Protein AF-A0A1I7XQ64-F1 (afdb_monomer_lite)

Secondary structure (DSSP, 8-state):
------PPP-------PPP-PPP--S-SS-S-HHHH-SSHHHHHHHB-SSTTPBPP-SSTTSPPBSTT------PPPTTT-SPPPGGGSBP-SSTTTTSSHHHHHHHHHHHHHHHHHHHHHHHH-TT--HHHHHHHHHHHHHHHHHHIIIIIIHHHHHT--HHHHSPPP----TTS--PPPHHHHHTGGGGGGGS--SS-----------------------

Structure (mmCIF, N/CA/C/O backbone):
data_AF-A0A1I7XQ64-F1
#
_entry.id   AF-A0A1I7XQ64-F1
#
loop_
_atom_site.group_PDB
_atom_site.id
_atom_site.type_symbol
_atom_site.label_atom_id
_atom_site.label_alt_id
_atom_site.label_comp_id
_atom_site.label_asym_id
_atom_site.label_entity_id
_atom_site.label_seq_id
_atom_site.pdbx_PDB_ins_code
_atom_site.Cartn_x
_atom_site.Cartn_y
_atom_site.Cartn_z
_atom_site.occupancy
_atom_site.B_iso_or_equiv
_atom_site.auth_seq_id
_atom_site.auth_comp_id
_atom_site.auth_asym_id
_atom_site.auth_atom_id
_atom_site.pdbx_PDB_model_num
ATOM 1 N N . MET A 1 1 ? -5.646 38.055 4.463 1.00 37.53 1 MET A N 1
ATOM 2 C CA . MET A 1 1 ? -7.123 38.063 4.463 1.00 37.53 1 MET A CA 1
ATOM 3 C C . MET A 1 1 ? -7.595 38.266 3.036 1.00 37.53 1 MET A C 1
ATOM 5 O O . MET A 1 1 ? -7.444 39.357 2.512 1.00 37.53 1 MET A O 1
ATOM 9 N N . ALA A 1 2 ? -8.102 37.214 2.403 1.00 28.56 2 ALA A N 1
ATOM 10 C CA . ALA A 1 2 ? -8.920 37.307 1.200 1.00 28.56 2 ALA A CA 1
ATOM 11 C C . ALA A 1 2 ? -9.896 36.129 1.260 1.00 28.56 2 ALA A C 1
ATOM 13 O O . ALA A 1 2 ? -9.550 34.986 0.977 1.00 28.56 2 ALA A O 1
ATOM 14 N N . SER A 1 3 ? -11.079 36.436 1.785 1.00 36.78 3 SER A N 1
ATOM 15 C CA . SER A 1 3 ? -12.264 35.589 1.765 1.00 36.78 3 SER A CA 1
ATOM 16 C C . SER A 1 3 ? -12.669 35.368 0.311 1.00 36.78 3 SER A C 1
ATOM 18 O O . SER A 1 3 ? -12.881 36.337 -0.413 1.00 36.78 3 SER A O 1
ATOM 20 N N . THR A 1 4 ? -12.777 34.116 -0.121 1.00 29.97 4 THR A N 1
ATOM 21 C CA . THR A 1 4 ? -13.544 33.768 -1.320 1.00 29.97 4 THR A CA 1
ATOM 22 C C . THR A 1 4 ? -14.746 32.955 -0.868 1.00 29.97 4 THR A C 1
ATOM 24 O O . THR A 1 4 ? -14.690 31.746 -0.677 1.00 29.97 4 THR A O 1
ATOM 27 N N . GLN A 1 5 ? -15.838 33.681 -0.625 1.00 33.25 5 GLN A N 1
ATOM 28 C CA . GLN A 1 5 ? -17.183 33.131 -0.564 1.00 33.25 5 GLN A CA 1
ATOM 29 C C . GLN A 1 5 ? -17.498 32.504 -1.925 1.00 33.25 5 GLN A C 1
ATOM 31 O O . GLN A 1 5 ? -17.586 33.207 -2.930 1.00 33.25 5 GLN A O 1
ATOM 36 N N . THR A 1 6 ? -17.697 31.192 -1.972 1.00 35.44 6 THR A N 1
ATOM 37 C CA . THR A 1 6 ? -18.426 30.555 -3.068 1.00 35.44 6 THR A CA 1
ATOM 38 C C . THR A 1 6 ? -19.903 30.899 -2.903 1.00 35.44 6 THR A C 1
ATOM 40 O O . THR A 1 6 ? -20.633 30.272 -2.140 1.00 35.44 6 THR A O 1
ATOM 43 N N . SER A 1 7 ? -20.342 31.951 -3.591 1.00 34.94 7 SER A N 1
ATOM 44 C CA . SER A 1 7 ? -21.758 32.267 -3.750 1.00 34.94 7 SER A CA 1
ATOM 45 C C . SER A 1 7 ? -22.436 31.170 -4.575 1.00 34.94 7 SER A C 1
ATOM 47 O O . SER A 1 7 ? -22.017 30.896 -5.700 1.00 34.94 7 SER A O 1
ATOM 49 N N . CYS A 1 8 ? -23.487 30.564 -4.031 1.00 33.53 8 CYS A N 1
ATOM 50 C CA . CYS A 1 8 ? -24.387 29.673 -4.756 1.00 33.53 8 CYS A CA 1
ATOM 51 C C . CYS A 1 8 ? -25.445 30.553 -5.452 1.00 33.53 8 CYS A C 1
ATOM 53 O O . CYS A 1 8 ? -26.140 31.289 -4.744 1.00 33.53 8 CYS A O 1
ATOM 55 N N . PRO A 1 9 ? -25.554 30.585 -6.793 1.00 43.41 9 PRO A N 1
ATOM 56 C CA . PRO A 1 9 ? -26.508 31.468 -7.444 1.00 43.41 9 PRO A CA 1
ATOM 57 C C . PRO A 1 9 ? -27.923 30.876 -7.415 1.00 43.41 9 PRO A C 1
ATOM 59 O O . PRO A 1 9 ? -28.155 29.746 -7.829 1.00 43.41 9 PRO A O 1
ATOM 62 N N . LEU A 1 10 ? -28.829 31.705 -6.895 1.00 40.19 10 LEU A N 1
ATOM 63 C CA . LEU A 1 10 ? -30.259 31.862 -7.173 1.00 40.19 10 LEU A CA 1
ATOM 64 C C . LEU A 1 10 ? -31.051 30.672 -7.752 1.00 40.19 10 LEU A C 1
ATOM 66 O O . LEU A 1 10 ? -30.906 30.228 -8.887 1.00 40.19 10 LEU A O 1
ATOM 70 N N . GLU A 1 11 ? -32.022 30.295 -6.931 1.00 48.38 11 GLU A N 1
ATOM 71 C CA . GLU A 1 11 ? -33.114 29.348 -7.091 1.00 48.38 11 GLU A CA 1
ATOM 72 C C . GLU A 1 11 ? -34.075 29.726 -8.244 1.00 48.38 11 GLU A C 1
ATOM 74 O O . GLU A 1 11 ? -35.130 30.308 -8.020 1.00 48.38 11 GLU A O 1
ATOM 79 N N . ILE A 1 12 ? -33.736 29.394 -9.498 1.00 44.12 12 ILE A N 1
ATOM 80 C CA . ILE A 1 12 ? -34.686 29.417 -10.635 1.00 44.12 12 ILE A CA 1
ATOM 81 C C . ILE A 1 12 ? -34.487 28.182 -11.530 1.00 44.12 12 ILE A C 1
ATOM 83 O O . ILE A 1 12 ? -34.139 28.276 -12.698 1.00 44.12 12 ILE A O 1
ATOM 87 N N . MET A 1 13 ? -34.676 26.997 -10.954 1.00 38.75 13 MET A N 1
ATOM 88 C CA . MET A 1 13 ? -35.136 25.765 -11.613 1.00 38.75 13 MET A CA 1
ATOM 89 C C . MET A 1 13 ? -35.081 24.672 -10.549 1.00 38.75 13 MET A C 1
ATOM 91 O O . MET A 1 13 ? -34.003 24.339 -10.066 1.00 38.75 13 MET A O 1
ATOM 95 N N . LYS A 1 14 ? -36.221 24.077 -10.181 1.00 46.16 14 LYS A N 1
ATOM 96 C CA . LYS A 1 14 ? -36.253 22.838 -9.385 1.00 46.16 14 LYS A CA 1
ATOM 97 C C . LYS A 1 14 ? -35.807 21.648 -10.246 1.00 46.16 14 LYS A C 1
ATOM 99 O O . LYS A 1 14 ? -36.547 20.689 -10.431 1.00 46.16 14 LYS A O 1
ATOM 104 N N . ILE A 1 15 ? -34.603 21.723 -10.804 1.00 47.09 15 ILE A N 1
ATOM 105 C CA . ILE A 1 15 ? -33.844 20.530 -11.150 1.00 47.09 15 ILE A CA 1
ATOM 106 C C . ILE A 1 15 ? -33.302 20.043 -9.804 1.00 47.09 15 ILE A C 1
ATOM 108 O O . ILE A 1 15 ? -32.681 20.842 -9.101 1.00 47.09 15 ILE A O 1
ATOM 112 N N . PRO A 1 16 ? -33.549 18.791 -9.384 1.00 45.19 16 PRO A N 1
ATOM 113 C CA . PRO A 1 16 ? -32.870 18.252 -8.222 1.00 45.19 16 PRO A CA 1
ATOM 114 C C . PRO A 1 16 ? -31.378 18.271 -8.546 1.00 45.19 16 PRO A C 1
ATOM 116 O O . PRO A 1 16 ? -30.891 17.436 -9.305 1.00 45.19 16 PRO A O 1
ATOM 119 N N . VAL A 1 17 ? -30.655 19.257 -8.017 1.00 54.25 17 VAL A N 1
ATOM 120 C CA . VAL A 1 17 ? -29.205 19.163 -7.924 1.00 54.25 17 VAL A CA 1
ATOM 121 C C . VAL A 1 17 ? -28.942 17.895 -7.115 1.00 54.25 17 VAL A C 1
ATOM 123 O O . VAL A 1 17 ? -29.458 17.788 -5.994 1.00 54.25 17 VAL A O 1
ATOM 126 N N . PRO A 1 18 ? -28.238 16.889 -7.669 1.00 59.28 18 PRO A N 1
ATOM 127 C CA . PRO A 1 18 ? -27.838 15.749 -6.866 1.00 59.28 18 PRO A CA 1
ATOM 128 C C . PRO A 1 18 ? -27.098 16.298 -5.647 1.00 59.28 18 PRO A C 1
ATOM 130 O O . PRO A 1 18 ? -26.351 17.273 -5.760 1.00 59.28 18 PRO A O 1
ATOM 133 N N . ARG A 1 19 ? -27.369 15.725 -4.470 1.00 61.75 19 ARG A N 1
ATOM 134 C CA . ARG A 1 19 ? -26.656 16.091 -3.243 1.00 61.75 19 ARG A CA 1
ATOM 135 C C . ARG A 1 19 ? -25.157 16.135 -3.551 1.00 61.75 19 ARG A C 1
ATOM 137 O O . ARG A 1 19 ? -24.631 15.198 -4.149 1.00 61.75 19 ARG A O 1
ATOM 144 N N . CYS A 1 20 ? -24.501 17.239 -3.198 1.00 73.38 20 CYS A N 1
ATOM 145 C CA . CYS A 1 20 ? -23.059 17.388 -3.356 1.00 73.38 20 CYS A CA 1
ATOM 146 C C . CYS A 1 20 ? -22.350 16.490 -2.335 1.00 73.38 20 CYS A C 1
ATOM 148 O O . CYS A 1 20 ? -21.917 16.959 -1.284 1.00 73.38 20 CYS A O 1
ATOM 150 N N . ASP A 1 21 ? -22.273 15.198 -2.635 1.00 78.50 21 ASP A N 1
ATOM 151 C CA . ASP A 1 21 ? -21.564 14.218 -1.824 1.00 78.50 21 ASP A CA 1
ATOM 152 C C . ASP A 1 21 ? -20.099 14.147 -2.281 1.00 78.50 21 ASP A C 1
ATOM 154 O O . ASP A 1 21 ? -19.790 14.153 -3.476 1.00 78.50 21 ASP A O 1
ATOM 158 N N . ALA A 1 22 ? -19.171 14.106 -1.324 1.00 80.12 22 ALA A N 1
ATOM 159 C CA . ALA A 1 22 ? -17.748 14.001 -1.638 1.00 80.12 22 ALA A CA 1
ATOM 160 C C . ALA A 1 22 ? -17.415 12.621 -2.233 1.00 80.12 22 ALA A C 1
ATOM 162 O O . ALA A 1 22 ? -17.845 11.590 -1.712 1.00 80.12 22 ALA A O 1
ATOM 163 N N . VAL A 1 23 ? -16.602 12.600 -3.291 1.00 86.69 23 VAL A N 1
ATOM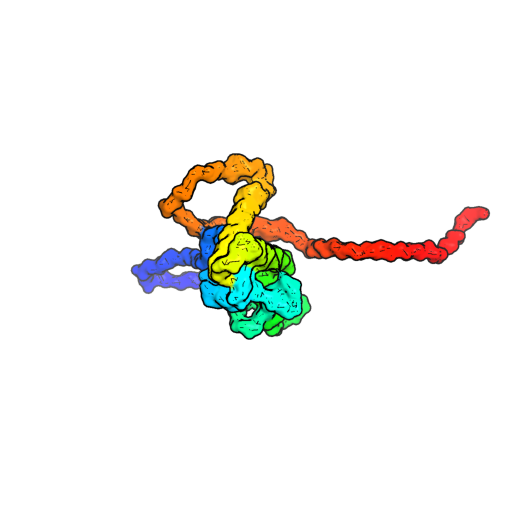 164 C CA . VAL A 1 23 ? -16.189 11.370 -3.980 1.00 86.69 23 VAL A CA 1
ATOM 165 C C . VAL A 1 23 ? -14.933 10.791 -3.327 1.00 86.69 23 VAL A C 1
ATOM 167 O O . VAL A 1 23 ? -13.964 11.508 -3.080 1.00 86.69 23 VAL A O 1
ATOM 170 N N . ASN A 1 24 ? -14.932 9.480 -3.066 1.00 88.12 24 ASN A N 1
ATOM 171 C CA . ASN A 1 24 ? -13.723 8.761 -2.672 1.00 88.12 24 ASN A CA 1
ATOM 172 C C . ASN A 1 24 ? -12.952 8.319 -3.924 1.00 88.12 24 ASN A C 1
ATOM 174 O O . ASN A 1 24 ? -13.405 7.447 -4.659 1.00 88.12 24 ASN A O 1
ATOM 178 N N . GLU A 1 25 ? -11.774 8.899 -4.145 1.00 88.12 25 GLU A N 1
ATOM 179 C CA . GLU A 1 25 ? -10.882 8.550 -5.261 1.00 88.12 25 GLU A CA 1
ATOM 180 C C . GLU A 1 25 ? -10.017 7.305 -4.985 1.00 88.12 25 GLU A C 1
ATOM 182 O O . GLU A 1 25 ? -9.109 6.987 -5.759 1.00 88.12 25 GLU A O 1
ATOM 187 N N . ARG A 1 26 ? -10.228 6.631 -3.848 1.00 90.81 26 ARG A N 1
ATOM 188 C CA . ARG A 1 26 ? -9.517 5.415 -3.443 1.00 90.81 26 ARG A CA 1
ATOM 189 C C . ARG A 1 26 ? -10.491 4.293 -3.095 1.00 90.81 26 ARG A C 1
ATOM 191 O O . ARG A 1 26 ? -11.694 4.509 -2.960 1.00 90.81 26 ARG A O 1
ATOM 198 N N . THR A 1 27 ? -9.978 3.078 -2.927 1.00 91.88 27 THR A N 1
ATOM 199 C CA . THR A 1 27 ? -10.782 1.988 -2.371 1.00 91.88 27 THR A CA 1
ATOM 200 C C . THR A 1 27 ? -11.103 2.296 -0.907 1.00 91.88 27 THR A C 1
ATOM 202 O O . THR A 1 27 ? -10.303 2.886 -0.184 1.00 91.88 27 THR A O 1
ATOM 205 N N . ALA A 1 28 ? -12.309 1.942 -0.457 1.00 93.50 28 ALA A N 1
ATOM 206 C CA . ALA A 1 28 ? -12.687 2.093 0.952 1.00 93.50 28 ALA A CA 1
ATOM 207 C C . ALA A 1 28 ? -12.108 0.974 1.843 1.00 93.50 28 ALA A C 1
ATOM 209 O O . ALA A 1 28 ? -12.181 1.036 3.067 1.00 93.50 28 ALA A O 1
ATOM 210 N N . TRP A 1 29 ? -11.548 -0.064 1.222 1.00 95.19 29 TRP A N 1
ATOM 211 C CA . TRP A 1 29 ? -11.002 -1.234 1.893 1.00 95.19 29 TRP A CA 1
ATOM 212 C C . TRP A 1 29 ? -9.585 -0.978 2.410 1.00 95.19 29 TRP A C 1
ATOM 214 O O . TRP A 1 29 ? -8.805 -0.248 1.807 1.00 95.19 29 TRP A O 1
ATOM 224 N N . ILE A 1 30 ? -9.210 -1.666 3.490 1.00 95.56 30 ILE A N 1
ATOM 225 C CA . ILE A 1 30 ? -7.810 -1.768 3.918 1.00 95.56 30 ILE A CA 1
ATOM 226 C C . ILE A 1 30 ? -7.145 -2.868 3.077 1.00 95.56 30 ILE A C 1
ATOM 228 O O . ILE A 1 30 ? -6.940 -3.989 3.533 1.00 95.56 30 ILE A O 1
ATOM 232 N N . ASP A 1 31 ? -6.880 -2.571 1.810 1.00 95.75 31 ASP A N 1
ATOM 233 C CA . ASP A 1 31 ? -6.420 -3.522 0.784 1.00 95.75 31 ASP A CA 1
ATOM 234 C C . ASP A 1 31 ? -4.996 -3.231 0.284 1.00 95.75 31 ASP A C 1
ATOM 236 O O . ASP A 1 31 ? -4.536 -3.797 -0.709 1.00 95.75 31 ASP A O 1
ATOM 240 N N . GLY A 1 32 ? -4.285 -2.328 0.962 1.00 94.81 32 GLY A N 1
ATOM 241 C CA . GLY A 1 32 ? -2.939 -1.926 0.573 1.00 94.81 32 GLY A CA 1
ATOM 242 C C . GLY A 1 32 ? -2.884 -1.165 -0.754 1.00 94.81 32 GLY A C 1
ATOM 243 O O . GLY A 1 32 ? -1.813 -1.119 -1.355 1.00 94.81 32 GLY A O 1
ATOM 244 N N . SER A 1 33 ? -3.981 -0.551 -1.212 1.00 93.75 33 SER A N 1
ATOM 245 C CA . SER A 1 33 ? -4.027 0.260 -2.441 1.00 93.75 33 SER A CA 1
ATOM 246 C C . SER A 1 33 ? -3.003 1.399 -2.485 1.00 93.75 33 SER A C 1
ATOM 248 O O . SER A 1 33 ? -2.606 1.836 -3.559 1.00 93.75 33 SER A O 1
ATOM 250 N N . PHE A 1 34 ? -2.473 1.856 -1.351 1.00 90.12 34 PHE A N 1
ATOM 251 C CA . PHE A 1 34 ? -1.368 2.820 -1.374 1.00 90.12 34 PHE A CA 1
ATOM 252 C C . PHE A 1 34 ? -0.023 2.219 -1.826 1.00 90.12 34 PHE A C 1
ATOM 254 O O . PHE A 1 34 ? 0.859 2.958 -2.259 1.00 90.12 34 PHE A O 1
ATOM 261 N N . VAL A 1 35 ? 0.132 0.892 -1.759 1.00 94.31 35 VAL A N 1
ATOM 262 C CA . VAL A 1 35 ? 1.259 0.139 -2.337 1.00 94.31 35 VAL A CA 1
ATOM 263 C C . VAL A 1 35 ? 0.881 -0.368 -3.726 1.00 94.31 35 VAL A C 1
ATOM 265 O O . VAL A 1 35 ? 1.616 -0.139 -4.675 1.00 94.31 35 VAL A O 1
ATOM 268 N N . TYR A 1 36 ? -0.294 -0.988 -3.859 1.00 95.81 36 TYR A N 1
ATOM 269 C CA . TYR A 1 36 ? -0.737 -1.693 -5.068 1.00 95.81 36 TYR A CA 1
ATOM 270 C C . TYR A 1 36 ? -1.755 -0.918 -5.905 1.00 95.81 36 TYR A C 1
ATOM 272 O O . TYR A 1 36 ? -2.530 -1.531 -6.618 1.00 95.81 36 TYR A O 1
ATOM 280 N N . SER A 1 37 ? -1.805 0.404 -5.795 1.00 94.19 37 SER A N 1
ATOM 281 C CA . SER A 1 37 ? -2.748 1.282 -6.498 1.00 94.19 37 SER A CA 1
ATOM 282 C C . SER A 1 37 ? -4.234 0.900 -6.359 1.00 94.19 37 SER A C 1
ATOM 284 O O . SER A 1 37 ? -4.631 -0.050 -5.685 1.00 94.19 37 SER A O 1
ATOM 286 N N . THR A 1 38 ? -5.090 1.693 -6.991 1.00 93.38 38 THR A N 1
ATOM 287 C CA . THR A 1 38 ? -6.502 1.374 -7.237 1.00 93.38 38 THR A CA 1
ATOM 288 C C . THR A 1 38 ? -6.763 0.987 -8.691 1.00 93.38 38 THR A C 1
ATOM 290 O O . THR A 1 38 ? -7.884 0.630 -9.044 1.00 93.38 38 THR A O 1
ATOM 293 N N . MET A 1 39 ? -5.733 1.053 -9.538 1.00 91.62 39 MET A N 1
ATOM 294 C CA . MET A 1 39 ? -5.810 0.797 -10.970 1.00 91.62 39 MET A CA 1
ATOM 295 C C . MET A 1 39 ? -4.833 -0.310 -11.361 1.00 91.62 39 MET A C 1
ATOM 297 O O . MET A 1 39 ? -3.623 -0.131 -11.243 1.00 91.62 39 MET A O 1
ATOM 301 N N . GLU A 1 40 ? -5.335 -1.415 -11.910 1.00 92.25 40 GLU A N 1
ATOM 302 C CA . GLU A 1 40 ? -4.492 -2.528 -12.378 1.00 92.25 40 GLU A CA 1
ATOM 303 C C . GLU A 1 40 ? -3.419 -2.110 -13.407 1.00 92.25 40 GLU A C 1
ATOM 305 O O . GLU A 1 40 ? -2.279 -2.557 -13.270 1.00 92.25 40 GLU A O 1
ATOM 310 N N . PRO A 1 41 ? -3.676 -1.191 -14.367 1.00 92.31 41 PRO A N 1
ATOM 311 C CA . PRO A 1 41 ? -2.620 -0.689 -15.248 1.00 92.31 41 PRO A CA 1
ATOM 312 C C . PRO A 1 41 ? -1.465 -0.018 -14.496 1.00 92.31 41 PRO A C 1
ATOM 314 O O . PRO A 1 41 ? -0.310 -0.192 -14.867 1.00 92.31 41 PRO A O 1
ATOM 317 N N . TRP A 1 42 ? -1.749 0.709 -13.412 1.00 92.81 42 TRP A N 1
ATOM 318 C CA . TRP A 1 42 ? -0.708 1.313 -12.581 1.00 92.81 42 TRP A CA 1
ATOM 319 C C . TRP A 1 42 ? 0.084 0.218 -11.861 1.00 92.81 42 TRP A C 1
ATOM 321 O O . TRP A 1 42 ? 1.311 0.223 -11.904 1.00 92.81 42 TRP A O 1
ATOM 331 N N . VAL A 1 43 ? -0.573 -0.783 -11.274 1.00 94.38 43 VAL A N 1
ATOM 332 C CA . VAL A 1 43 ? 0.135 -1.922 -10.655 1.00 94.38 43 VAL A CA 1
ATOM 333 C C . VAL A 1 43 ? 1.042 -2.628 -11.647 1.00 94.38 43 VAL A C 1
ATOM 335 O O . VAL A 1 43 ? 2.183 -2.929 -11.315 1.00 94.38 43 VAL A O 1
ATOM 338 N N . ALA A 1 44 ? 0.567 -2.843 -12.873 1.00 93.69 44 ALA A N 1
ATOM 339 C CA . ALA A 1 44 ? 1.347 -3.473 -13.927 1.00 93.69 44 ALA A CA 1
ATOM 340 C C . ALA A 1 44 ? 2.657 -2.716 -14.202 1.00 93.69 44 ALA A C 1
ATOM 342 O O . ALA A 1 44 ? 3.696 -3.350 -14.333 1.00 93.69 44 ALA A O 1
ATOM 343 N N . THR A 1 45 ? 2.650 -1.377 -14.193 1.00 92.00 45 THR A N 1
ATOM 344 C CA . THR A 1 45 ? 3.892 -0.586 -14.346 1.00 92.00 45 THR A CA 1
ATOM 345 C C . THR A 1 45 ? 4.879 -0.732 -13.185 1.00 92.00 45 THR A C 1
ATOM 347 O O . THR A 1 45 ? 6.050 -0.398 -13.336 1.00 92.00 45 THR A O 1
ATOM 350 N N . GLN A 1 46 ? 4.420 -1.209 -12.025 1.00 93.88 46 GLN A N 1
ATOM 351 C CA . GLN A 1 46 ? 5.255 -1.425 -10.842 1.00 93.88 46 GLN A CA 1
ATOM 352 C C . GLN A 1 46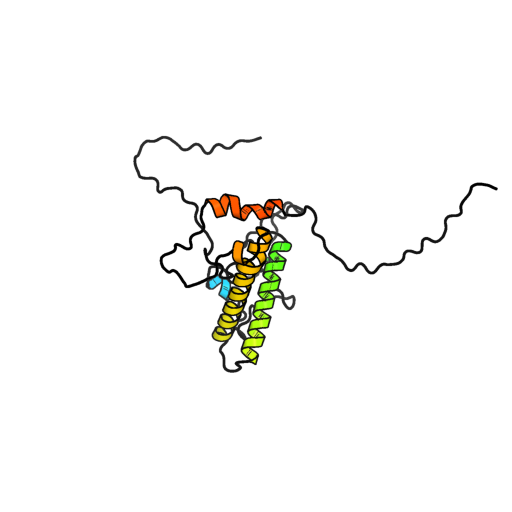 ? 5.782 -2.856 -10.735 1.00 93.88 46 GLN A C 1
ATOM 354 O O . GLN A 1 46 ? 6.608 -3.123 -9.865 1.00 93.88 46 GLN A O 1
ATOM 359 N N . ARG A 1 47 ? 5.281 -3.792 -11.546 1.00 95.94 47 ARG A N 1
ATOM 360 C CA . ARG A 1 47 ? 5.657 -5.207 -11.481 1.00 95.94 47 ARG A CA 1
ATOM 361 C C . ARG A 1 47 ? 6.876 -5.484 -12.346 1.00 95.94 47 ARG A C 1
ATOM 363 O O . ARG A 1 47 ? 6.979 -4.980 -13.459 1.00 95.94 47 ARG A O 1
ATOM 370 N N . SER A 1 48 ? 7.744 -6.365 -11.856 1.00 96.44 48 SER A N 1
ATOM 371 C CA . SER A 1 48 ? 8.858 -6.894 -12.652 1.00 96.44 48 SER A CA 1
ATOM 372 C C . SER A 1 48 ? 8.407 -7.978 -13.638 1.00 96.44 48 SER A C 1
ATOM 374 O O . SER A 1 48 ? 9.119 -8.292 -14.594 1.00 96.44 48 SER A O 1
ATOM 376 N N . PHE A 1 49 ? 7.241 -8.584 -13.366 1.00 97.25 49 PHE A N 1
ATOM 377 C CA . PHE A 1 49 ? 6.740 -9.806 -14.005 1.00 97.25 49 PHE A CA 1
ATOM 378 C C . PHE A 1 49 ? 7.748 -10.966 -13.963 1.00 97.25 49 PHE A C 1
ATOM 380 O O . PHE A 1 49 ? 7.790 -11.817 -14.856 1.00 97.25 49 PHE A O 1
ATOM 387 N N . LYS A 1 50 ? 8.598 -10.979 -12.929 1.00 96.31 50 LYS A N 1
ATOM 388 C CA . LYS A 1 50 ? 9.570 -12.033 -12.646 1.00 96.31 50 LYS A CA 1
ATOM 389 C C . LYS A 1 50 ? 9.489 -12.420 -11.172 1.00 96.31 50 LYS A C 1
ATOM 391 O O . LYS A 1 50 ? 9.695 -11.587 -10.291 1.00 96.31 50 LYS A O 1
ATOM 396 N N . ASN A 1 51 ? 9.292 -13.712 -10.902 1.00 95.94 51 ASN A N 1
ATOM 397 C CA . ASN A 1 51 ? 9.239 -14.291 -9.549 1.00 95.94 51 ASN A CA 1
ATOM 398 C C . ASN A 1 51 ? 8.230 -13.604 -8.605 1.00 95.94 51 ASN A C 1
ATOM 400 O O . ASN A 1 51 ? 8.440 -13.559 -7.392 1.00 95.94 51 ASN A O 1
ATOM 404 N N . GLY A 1 52 ? 7.174 -13.015 -9.162 1.00 97.50 52 GLY A N 1
ATOM 405 C CA . GLY A 1 52 ? 6.110 -12.324 -8.452 1.00 97.50 52 GLY A CA 1
ATOM 406 C C . GLY A 1 52 ? 6.551 -11.070 -7.707 1.00 97.50 52 GLY A C 1
ATOM 407 O O . GLY A 1 52 ? 5.906 -10.719 -6.724 1.00 97.50 52 GLY A O 1
ATOM 408 N N . THR A 1 53 ? 7.653 -10.424 -8.106 1.00 98.06 53 THR A N 1
ATOM 409 C CA . THR A 1 53 ? 8.164 -9.230 -7.419 1.00 98.06 53 THR A CA 1
ATOM 410 C C . THR A 1 53 ? 7.643 -7.931 -8.028 1.00 98.06 53 THR A C 1
ATOM 412 O O . THR A 1 53 ? 7.239 -7.845 -9.192 1.00 98.06 53 THR A O 1
ATOM 415 N N . LEU A 1 54 ? 7.719 -6.872 -7.231 1.00 97.31 54 LEU A N 1
ATOM 416 C CA . LEU A 1 54 ? 7.701 -5.508 -7.730 1.00 97.31 54 LEU A CA 1
ATOM 417 C C . LEU A 1 54 ? 9.085 -5.154 -8.304 1.00 97.31 54 LEU A C 1
ATOM 419 O O . LEU A 1 54 ? 10.103 -5.723 -7.889 1.00 97.31 54 LEU A O 1
ATOM 423 N N . GLU A 1 55 ? 9.107 -4.255 -9.281 1.00 96.00 55 GLU A N 1
ATOM 424 C CA . GLU A 1 55 ? 10.307 -3.824 -9.998 1.00 96.00 55 GLU A CA 1
ATOM 425 C C . GLU A 1 55 ? 11.246 -3.031 -9.081 1.00 96.00 55 GLU A C 1
ATOM 427 O O . GLU A 1 55 ? 10.821 -2.185 -8.302 1.00 96.00 55 GLU A O 1
ATOM 432 N N . GLU A 1 56 ? 12.551 -3.275 -9.166 1.00 95.06 56 GLU A N 1
ATOM 433 C CA . GLU A 1 56 ? 13.523 -2.453 -8.445 1.00 95.06 56 GLU A CA 1
ATOM 434 C C . GLU A 1 56 ? 14.107 -1.388 -9.373 1.00 95.06 56 GLU A C 1
ATOM 436 O O . GLU A 1 56 ? 14.430 -1.640 -10.531 1.00 95.06 56 GLU A O 1
ATOM 441 N N . GLY A 1 57 ? 14.249 -0.174 -8.853 1.00 92.69 57 GLY A N 1
ATOM 442 C CA . GLY A 1 57 ? 14.911 0.916 -9.545 1.00 92.69 57 GLY A CA 1
ATOM 443 C C . GLY A 1 57 ? 16.437 0.766 -9.571 1.00 92.69 57 GLY A C 1
ATOM 444 O O . GLY A 1 57 ? 17.000 -0.244 -9.147 1.00 92.69 57 GLY A O 1
ATOM 445 N N . PRO A 1 58 ? 17.149 1.828 -9.989 1.00 90.38 58 PRO A N 1
ATOM 446 C CA . PRO A 1 58 ? 18.615 1.844 -10.002 1.00 90.38 58 PRO A CA 1
ATOM 447 C C . PRO A 1 58 ? 19.247 1.600 -8.623 1.00 90.38 58 PRO A C 1
ATOM 449 O O . PRO A 1 58 ? 20.387 1.152 -8.521 1.00 90.38 58 PRO A O 1
ATOM 452 N N . MET A 1 59 ? 18.513 1.913 -7.551 1.00 91.31 59 MET A N 1
ATOM 453 C CA . MET A 1 59 ? 18.915 1.633 -6.180 1.00 91.31 59 MET A CA 1
ATOM 454 C C . MET A 1 59 ? 18.270 0.326 -5.715 1.00 91.31 59 MET A C 1
ATOM 456 O O . MET A 1 59 ? 17.049 0.233 -5.610 1.00 91.31 59 MET A O 1
ATOM 460 N N . LYS A 1 60 ? 19.104 -0.666 -5.389 1.00 90.56 60 LYS A N 1
ATOM 461 C CA . LYS A 1 60 ? 18.658 -1.984 -4.921 1.00 90.56 60 LYS A CA 1
ATOM 462 C C . LYS A 1 60 ? 17.676 -1.867 -3.753 1.00 90.56 60 LYS A C 1
ATOM 464 O O . LYS A 1 60 ? 17.982 -1.235 -2.740 1.00 90.56 60 LYS A O 1
ATOM 469 N N . GLY A 1 61 ? 16.535 -2.538 -3.869 1.00 90.88 61 GLY A N 1
ATOM 470 C CA . GLY A 1 61 ? 15.467 -2.537 -2.872 1.00 90.88 61 GLY A CA 1
ATOM 471 C C . GLY A 1 61 ? 14.620 -1.263 -2.828 1.00 90.88 61 GLY A C 1
ATOM 472 O O . GLY A 1 61 ? 13.861 -1.098 -1.877 1.00 90.88 61 GLY A O 1
ATOM 473 N N . TYR A 1 62 ? 14.737 -0.359 -3.800 1.00 94.44 62 TYR A N 1
ATOM 474 C CA . TYR A 1 62 ? 13.855 0.802 -3.932 1.00 94.44 62 TYR A CA 1
ATOM 475 C C . TYR A 1 62 ? 13.018 0.676 -5.208 1.00 94.44 62 TYR A C 1
ATOM 477 O O . TYR A 1 62 ? 13.495 0.079 -6.171 1.00 94.44 62 TYR A O 1
ATOM 485 N N . PRO A 1 63 ? 11.800 1.244 -5.246 1.00 95.12 63 PRO A N 1
ATOM 486 C CA . PRO A 1 63 ? 11.008 1.315 -6.467 1.00 95.12 63 PRO A CA 1
ATOM 487 C C . PRO A 1 63 ? 11.739 2.084 -7.575 1.00 95.12 63 PRO A C 1
ATOM 489 O O . PRO A 1 63 ? 12.631 2.896 -7.288 1.00 95.12 63 PRO A O 1
ATOM 492 N N . PRO A 1 64 ? 11.347 1.899 -8.842 1.00 94.38 64 PRO A N 1
ATOM 493 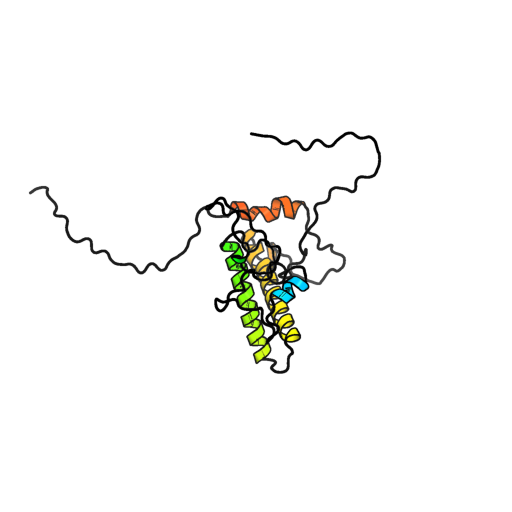C CA . PRO A 1 64 ? 11.804 2.759 -9.916 1.00 94.38 64 PRO A CA 1
ATOM 494 C C . PRO A 1 64 ? 11.324 4.203 -9.721 1.00 94.38 64 PRO A C 1
ATOM 496 O O . PRO A 1 64 ? 10.311 4.499 -9.078 1.00 94.38 64 PRO A O 1
ATOM 499 N N . PHE A 1 65 ? 12.085 5.110 -10.319 1.00 94.19 65 PHE A N 1
ATOM 500 C CA . PHE A 1 65 ? 11.694 6.499 -10.518 1.00 94.19 65 PHE A CA 1
ATOM 501 C C . PHE A 1 65 ? 10.593 6.616 -11.580 1.00 94.19 65 PHE A C 1
ATOM 503 O O . PHE A 1 65 ? 10.409 5.695 -12.378 1.00 94.19 65 PHE A O 1
ATOM 510 N N . ASN A 1 66 ? 9.885 7.749 -11.619 1.00 92.88 66 ASN A N 1
ATOM 511 C CA . ASN A 1 66 ? 8.701 7.976 -12.460 1.00 92.88 66 ASN A CA 1
ATOM 512 C C . ASN A 1 66 ? 8.971 8.136 -13.974 1.00 92.88 66 ASN A C 1
ATOM 514 O O . ASN A 1 66 ? 8.343 8.947 -14.642 1.00 92.88 66 ASN A O 1
ATOM 518 N N . ASN A 1 67 ? 9.859 7.321 -14.542 1.00 85.06 67 ASN A N 1
ATOM 519 C CA . ASN A 1 67 ? 10.137 7.266 -15.978 1.00 85.06 67 ASN A CA 1
ATOM 520 C C . ASN A 1 67 ? 8.910 6.915 -16.862 1.00 85.06 67 ASN A C 1
ATOM 522 O O . ASN A 1 67 ? 8.817 7.409 -17.982 1.00 85.06 67 ASN A O 1
ATOM 526 N N . PRO A 1 68 ? 7.926 6.107 -16.413 1.00 80.88 68 PRO A N 1
ATOM 527 C CA . PRO A 1 68 ? 6.685 5.873 -17.156 1.00 80.88 68 PRO A CA 1
ATOM 528 C C . PRO A 1 68 ? 5.702 7.057 -17.138 1.00 80.88 68 PRO A C 1
ATOM 530 O O . PRO A 1 68 ? 4.623 6.936 -17.711 1.00 80.88 68 PRO A O 1
ATOM 533 N N . HIS A 1 69 ? 6.046 8.182 -16.492 1.00 87.38 69 HIS A N 1
ATOM 534 C CA . HIS A 1 69 ? 5.227 9.399 -16.416 1.00 87.38 69 HIS A CA 1
ATOM 535 C C . HIS A 1 69 ? 3.816 9.161 -15.858 1.00 87.38 69 HIS A C 1
ATOM 537 O O . HIS A 1 69 ? 2.819 9.702 -16.341 1.00 87.38 69 HIS A O 1
ATOM 543 N N . ILE A 1 70 ? 3.731 8.359 -14.797 1.00 89.94 70 ILE A N 1
ATOM 544 C CA . ILE A 1 70 ? 2.485 8.152 -14.061 1.00 89.94 70 ILE A CA 1
ATOM 545 C C . ILE A 1 70 ? 2.067 9.485 -13.419 1.00 89.94 70 ILE A C 1
ATOM 547 O O . ILE A 1 70 ? 2.942 10.227 -12.952 1.00 89.94 70 ILE A O 1
ATOM 551 N N . PRO A 1 71 ? 0.761 9.816 -13.376 1.00 89.75 71 PRO A N 1
ATOM 552 C CA . PRO A 1 71 ? 0.262 11.069 -12.807 1.00 89.75 71 PRO A CA 1
ATOM 553 C C . PRO A 1 71 ? 0.398 11.101 -11.273 1.00 89.75 71 PRO A C 1
ATOM 555 O O . PRO A 1 71 ? -0.566 10.933 -10.526 1.00 89.75 71 PRO A O 1
ATOM 558 N N . LEU A 1 72 ? 1.623 11.312 -10.793 1.00 91.88 72 LEU A N 1
ATOM 559 C CA . LEU A 1 72 ? 1.945 11.521 -9.384 1.00 91.88 72 LEU A CA 1
ATOM 560 C C . LEU A 1 72 ? 1.691 12.979 -8.977 1.00 91.88 72 LEU A C 1
ATOM 562 O O . LEU A 1 72 ? 1.885 13.908 -9.763 1.00 91.88 72 LEU A O 1
ATOM 566 N N . ASN A 1 73 ? 1.324 13.195 -7.713 1.00 91.38 73 ASN A N 1
ATOM 567 C CA . ASN A 1 73 ? 1.213 14.538 -7.157 1.00 91.38 73 ASN A CA 1
ATOM 568 C C . ASN A 1 73 ? 2.625 15.118 -6.992 1.00 91.38 73 ASN A C 1
ATOM 570 O O . ASN A 1 73 ? 3.424 14.620 -6.201 1.00 91.38 73 ASN A O 1
ATOM 574 N N . ASN A 1 74 ? 2.918 16.194 -7.719 1.00 92.12 74 ASN A N 1
ATOM 575 C CA . ASN A 1 74 ? 4.226 16.849 -7.717 1.00 92.12 74 ASN A CA 1
ATOM 576 C C . ASN A 1 74 ? 4.091 18.356 -7.433 1.00 92.12 74 ASN A C 1
ATOM 578 O O . ASN A 1 74 ? 4.343 19.178 -8.317 1.00 92.12 74 ASN A O 1
ATOM 582 N N . PRO A 1 75 ? 3.636 18.754 -6.228 1.00 91.50 75 PRO A N 1
ATOM 583 C CA . PRO A 1 75 ? 3.622 20.161 -5.860 1.00 91.50 75 PRO A CA 1
ATOM 584 C C . PRO A 1 75 ? 5.062 20.713 -5.802 1.00 91.50 75 PRO A C 1
ATOM 586 O O . PRO A 1 75 ? 5.988 19.980 -5.438 1.00 91.50 75 PRO A O 1
ATOM 589 N N . PRO A 1 76 ? 5.279 22.002 -6.127 1.00 90.56 76 PRO A N 1
ATOM 590 C CA . PRO A 1 76 ? 6.571 22.657 -5.951 1.00 90.56 76 PRO A CA 1
ATOM 591 C C . PRO A 1 76 ? 7.106 22.448 -4.527 1.00 90.56 76 PRO A C 1
ATOM 593 O O . PRO A 1 76 ? 6.404 22.790 -3.571 1.00 90.56 76 PRO A O 1
ATOM 596 N N . PRO A 1 77 ? 8.330 21.917 -4.348 1.00 89.31 77 PRO A N 1
ATOM 597 C CA . PRO A 1 77 ? 8.889 21.736 -3.018 1.00 89.31 77 PRO A CA 1
ATOM 598 C C . PRO A 1 77 ? 8.949 23.073 -2.273 1.00 89.31 77 PRO A C 1
ATOM 600 O O . PRO A 1 77 ? 9.454 24.047 -2.848 1.00 89.31 77 PRO A O 1
ATOM 603 N N . PRO A 1 78 ? 8.498 23.135 -1.007 1.00 87.75 78 PRO A N 1
ATOM 604 C CA . PRO A 1 78 ? 8.472 24.379 -0.244 1.00 87.75 78 PRO A CA 1
ATOM 605 C C . PRO A 1 78 ? 9.832 25.070 -0.137 1.00 87.75 78 PRO A C 1
ATOM 607 O O . PRO A 1 78 ? 9.874 26.280 -0.022 1.00 87.75 78 PRO A O 1
ATOM 610 N N . GLN A 1 79 ? 10.945 24.333 -0.196 1.00 88.00 79 GLN A N 1
ATOM 611 C CA . GLN A 1 79 ? 12.296 24.899 -0.103 1.00 88.00 79 GLN A CA 1
ATOM 612 C C . GLN A 1 79 ? 12.785 25.537 -1.412 1.00 88.00 79 GLN A C 1
ATOM 614 O O . GLN A 1 79 ? 13.649 26.407 -1.387 1.00 88.00 79 GLN A O 1
ATOM 619 N N . ILE A 1 80 ? 12.283 25.072 -2.560 1.00 89.94 80 ILE A N 1
ATOM 620 C CA . ILE A 1 80 ? 12.775 25.467 -3.892 1.00 89.94 80 ILE A CA 1
ATOM 621 C C . ILE A 1 80 ? 11.799 26.443 -4.565 1.00 89.94 80 ILE A C 1
ATOM 623 O O . ILE A 1 80 ? 12.204 27.226 -5.422 1.00 89.94 80 ILE A O 1
ATOM 627 N N . HIS A 1 81 ? 10.517 26.416 -4.175 1.00 88.50 81 HIS A N 1
ATOM 628 C CA . HIS A 1 81 ? 9.446 27.274 -4.699 1.00 88.50 81 HIS A CA 1
ATOM 629 C C . HIS A 1 81 ? 9.300 27.237 -6.230 1.00 88.50 81 HIS A C 1
ATOM 631 O O . HIS A 1 81 ? 8.863 28.204 -6.853 1.00 88.50 81 HIS A O 1
ATOM 637 N N . ARG A 1 82 ? 9.671 26.118 -6.862 1.00 91.00 82 ARG A N 1
ATOM 638 C CA . ARG A 1 82 ? 9.531 25.892 -8.306 1.00 91.00 82 ARG A CA 1
ATOM 639 C C . ARG A 1 82 ? 9.103 24.462 -8.575 1.00 91.00 82 ARG A C 1
ATOM 641 O O . ARG A 1 82 ? 9.446 23.554 -7.819 1.00 91.00 82 ARG A O 1
ATOM 648 N N . LEU A 1 83 ? 8.357 24.272 -9.659 1.00 91.31 83 LEU A N 1
ATOM 649 C CA . LEU A 1 83 ? 7.986 22.942 -10.117 1.00 91.31 83 LEU A CA 1
ATOM 650 C C . LEU A 1 83 ? 9.253 22.190 -10.544 1.00 91.31 83 LEU A C 1
ATOM 652 O O . LEU A 1 83 ? 10.038 22.693 -11.346 1.00 91.31 83 LEU A O 1
ATOM 656 N N . MET A 1 84 ? 9.463 21.004 -9.980 1.00 91.81 84 MET A N 1
ATOM 657 C CA . MET A 1 84 ? 10.564 20.119 -10.359 1.00 91.81 84 MET A CA 1
ATOM 658 C C . MET A 1 84 ? 10.069 19.046 -11.325 1.00 91.81 84 MET A C 1
ATOM 660 O O . MET A 1 84 ? 8.876 18.764 -11.358 1.00 91.81 84 MET A O 1
ATOM 664 N N . ASN A 1 85 ? 10.975 18.416 -12.074 1.00 92.44 85 ASN A N 1
ATOM 665 C CA . ASN A 1 85 ? 10.608 17.284 -12.924 1.00 92.44 85 ASN A CA 1
ATOM 666 C C . ASN A 1 85 ? 10.028 16.137 -12.051 1.00 92.44 85 ASN A C 1
ATOM 668 O O . ASN A 1 85 ? 10.703 15.746 -11.092 1.00 92.44 85 ASN A O 1
ATOM 672 N N . PRO A 1 86 ? 8.810 15.620 -12.332 1.00 92.12 86 PRO A N 1
ATOM 673 C CA . PRO A 1 86 ? 8.212 14.495 -11.607 1.00 92.12 86 PRO A CA 1
ATOM 674 C C . PRO A 1 86 ? 9.000 13.182 -11.715 1.00 92.12 86 PRO A C 1
ATOM 676 O O . PRO A 1 86 ? 8.818 12.322 -10.856 1.00 92.12 86 PRO A O 1
ATOM 679 N N . ASP A 1 87 ? 9.905 13.033 -12.684 1.00 93.25 87 ASP A N 1
ATOM 680 C CA . ASP A 1 87 ? 10.743 11.835 -12.853 1.00 93.25 87 ASP A CA 1
ATOM 681 C C . ASP A 1 87 ? 11.583 11.530 -11.609 1.00 93.25 87 ASP A C 1
ATOM 683 O O . ASP A 1 87 ? 11.946 10.390 -11.362 1.00 93.25 87 ASP A O 1
ATOM 687 N N . ARG A 1 88 ? 11.858 12.532 -10.766 1.00 91.38 88 ARG A N 1
ATOM 688 C CA . ARG A 1 88 ? 12.579 12.356 -9.493 1.00 91.38 88 ARG A CA 1
ATOM 689 C C . ARG A 1 88 ? 11.810 11.554 -8.434 1.00 91.38 88 ARG A C 1
ATOM 691 O O . ARG A 1 88 ? 12.386 11.228 -7.399 1.00 91.38 88 ARG A O 1
ATOM 698 N N . LEU A 1 89 ? 10.504 11.360 -8.612 1.00 94.19 89 LEU A N 1
ATOM 699 C CA . LEU A 1 89 ? 9.619 10.754 -7.619 1.00 94.19 89 LEU A CA 1
ATOM 700 C C . LEU A 1 89 ? 9.623 9.231 -7.758 1.00 94.19 89 LEU A C 1
ATOM 702 O O . LEU A 1 89 ? 9.701 8.706 -8.868 1.00 94.19 89 LEU A O 1
ATOM 706 N N . PHE A 1 90 ? 9.512 8.518 -6.637 1.00 94.81 90 PHE A N 1
ATOM 707 C CA . PHE A 1 90 ? 9.350 7.065 -6.666 1.00 94.81 90 PHE A CA 1
ATOM 708 C C . PHE A 1 90 ? 7.932 6.690 -7.086 1.00 94.81 90 PHE A C 1
ATOM 710 O O . PHE A 1 90 ? 6.963 7.337 -6.675 1.00 94.81 90 PHE A O 1
ATOM 717 N N . ILE A 1 91 ? 7.806 5.607 -7.851 1.00 92.81 91 ILE A N 1
ATOM 718 C CA . ILE A 1 91 ? 6.506 5.043 -8.206 1.00 92.81 91 ILE A CA 1
ATOM 719 C C . ILE A 1 91 ? 6.060 4.056 -7.129 1.00 92.81 91 ILE A C 1
ATOM 721 O O . ILE A 1 91 ? 6.688 3.021 -6.925 1.00 92.81 91 ILE A O 1
ATOM 725 N N . LEU A 1 92 ? 4.938 4.355 -6.477 1.00 92.88 92 LEU A N 1
ATOM 726 C CA . LEU A 1 92 ? 4.178 3.404 -5.664 1.00 92.88 92 LEU A CA 1
ATOM 727 C C . LEU A 1 92 ? 2.684 3.545 -6.003 1.00 92.88 92 LEU A C 1
ATOM 729 O O . LEU A 1 92 ? 2.327 4.241 -6.953 1.00 92.88 92 LEU A O 1
ATOM 733 N N . GLY A 1 93 ? 1.811 2.864 -5.261 1.00 92.00 93 GLY A N 1
ATOM 734 C CA . GLY A 1 93 ? 0.380 2.769 -5.547 1.00 92.00 93 GLY A CA 1
ATOM 735 C C . GLY A 1 93 ? -0.425 4.069 -5.477 1.00 92.00 93 GLY A C 1
ATOM 736 O O . GLY A 1 93 ? -1.323 4.254 -6.296 1.00 92.00 93 GLY A O 1
ATOM 737 N N . ASP A 1 94 ? -0.129 4.959 -4.525 1.00 93.44 94 ASP A N 1
ATOM 738 C CA . ASP A 1 94 ? -0.831 6.244 -4.366 1.00 93.44 94 ASP A CA 1
ATOM 739 C C . ASP A 1 94 ? -0.025 7.411 -4.953 1.00 93.44 94 ASP A C 1
ATOM 741 O O . ASP A 1 94 ? 1.173 7.552 -4.692 1.00 93.44 94 ASP A O 1
ATOM 745 N N . SER A 1 95 ? -0.705 8.314 -5.667 1.00 92.75 95 SER A N 1
ATOM 746 C CA . SER A 1 95 ? -0.100 9.513 -6.260 1.00 92.75 95 SER A CA 1
ATOM 747 C C . SER A 1 95 ? 0.579 10.445 -5.245 1.00 92.75 95 SER A C 1
ATOM 749 O O . SER A 1 95 ? 1.457 11.218 -5.623 1.00 92.75 95 SER A O 1
ATOM 751 N N . ARG A 1 96 ? 0.204 10.379 -3.962 1.00 92.12 96 ARG A N 1
ATOM 752 C CA . ARG A 1 96 ? 0.687 11.250 -2.876 1.00 92.12 96 ARG A CA 1
ATOM 753 C C . ARG A 1 96 ? 1.814 10.644 -2.051 1.00 92.12 96 ARG A C 1
ATOM 755 O O . ARG A 1 96 ? 2.292 11.282 -1.123 1.00 92.12 96 ARG A O 1
ATOM 762 N N . VAL A 1 97 ? 2.270 9.433 -2.364 1.00 92.00 97 VAL A N 1
ATOM 763 C CA . VAL A 1 97 ? 3.275 8.729 -1.547 1.00 92.00 97 VAL A CA 1
ATOM 764 C C . VAL A 1 97 ? 4.569 9.532 -1.328 1.00 92.00 97 VAL A C 1
ATOM 766 O O . VAL A 1 97 ? 5.237 9.370 -0.312 1.00 92.00 97 VAL A O 1
ATOM 769 N N . ASN A 1 98 ? 4.897 10.441 -2.252 1.00 93.38 98 ASN A N 1
ATOM 770 C CA . ASN A 1 98 ? 6.082 11.296 -2.198 1.00 93.38 98 ASN A CA 1
ATOM 771 C C . ASN A 1 98 ? 5.852 12.653 -1.494 1.00 93.38 98 ASN A C 1
ATOM 773 O O . ASN A 1 98 ? 6.720 13.520 -1.556 1.00 93.38 98 ASN A O 1
ATOM 777 N N . GLU A 1 99 ? 4.703 12.867 -0.846 1.00 91.12 99 GLU A N 1
ATOM 778 C CA . GLU A 1 99 ? 4.346 14.144 -0.206 1.00 91.12 99 GLU A CA 1
ATOM 779 C C . GLU A 1 99 ? 5.315 14.533 0.919 1.00 91.12 99 GLU A C 1
ATOM 781 O O . GLU A 1 99 ? 5.692 15.696 1.053 1.00 91.12 99 GLU A O 1
ATOM 786 N N . ASN A 1 100 ? 5.749 13.558 1.719 1.00 90.38 100 ASN A N 1
ATOM 787 C CA . ASN A 1 100 ? 6.737 13.763 2.771 1.00 90.38 100 ASN A CA 1
ATOM 788 C C . ASN A 1 100 ? 7.582 12.490 2.984 1.00 90.38 100 ASN A C 1
ATOM 790 O O . ASN A 1 100 ? 7.129 11.385 2.669 1.00 90.38 100 ASN A O 1
ATOM 794 N N . PRO A 1 101 ? 8.808 12.613 3.528 1.00 90.81 101 PRO A N 1
ATOM 795 C CA . PRO A 1 101 ? 9.710 11.473 3.688 1.00 90.81 101 PRO A CA 1
ATOM 796 C C . PRO A 1 101 ? 9.189 10.400 4.654 1.00 90.81 101 PRO A C 1
ATOM 798 O O . PRO A 1 101 ? 9.556 9.237 4.500 1.00 90.81 101 PRO A O 1
ATOM 801 N N . GLY A 1 102 ? 8.336 10.748 5.623 1.00 90.88 102 GLY A N 1
ATOM 802 C CA . GLY A 1 102 ? 7.735 9.783 6.550 1.00 90.88 102 GLY A CA 1
ATOM 803 C C . GLY A 1 102 ? 6.760 8.841 5.842 1.00 90.88 102 GLY A C 1
ATOM 804 O O . GLY A 1 102 ? 6.899 7.621 5.931 1.00 90.88 102 GLY A O 1
ATOM 805 N N . LEU A 1 103 ? 5.831 9.406 5.065 1.00 91.31 103 LEU A N 1
ATOM 806 C CA . LEU A 1 103 ? 4.890 8.644 4.243 1.00 91.31 103 LEU A CA 1
ATOM 807 C C . LEU A 1 103 ? 5.623 7.791 3.202 1.00 91.31 103 LEU A C 1
ATOM 809 O O . LEU A 1 103 ? 5.334 6.600 3.064 1.00 91.31 103 LEU A O 1
ATOM 813 N N . LEU A 1 104 ? 6.614 8.378 2.525 1.00 93.75 104 LEU A N 1
ATOM 814 C CA . LEU A 1 104 ? 7.434 7.658 1.559 1.00 93.75 104 LEU A CA 1
ATOM 815 C C . LEU A 1 104 ? 8.134 6.463 2.217 1.00 93.75 104 LEU A C 1
ATOM 817 O O . LEU A 1 104 ? 8.070 5.355 1.695 1.00 93.75 104 LEU A O 1
ATOM 821 N N . SER A 1 105 ? 8.746 6.656 3.388 1.00 94.69 105 SER A N 1
ATOM 822 C CA . SER A 1 105 ? 9.438 5.585 4.116 1.00 94.69 105 SER A CA 1
ATOM 823 C C . SER A 1 105 ? 8.512 4.412 4.436 1.00 94.69 105 SER A C 1
ATOM 825 O O . SER A 1 105 ? 8.903 3.259 4.257 1.00 94.69 105 SER A O 1
ATOM 827 N N . PHE A 1 106 ? 7.271 4.686 4.848 1.00 93.38 106 PHE A N 1
ATOM 828 C CA . PHE A 1 106 ? 6.279 3.643 5.106 1.00 93.38 106 PHE A CA 1
ATOM 829 C C . PHE A 1 106 ? 5.936 2.846 3.838 1.00 93.38 106 PHE A C 1
ATOM 831 O O . PHE A 1 106 ? 5.944 1.612 3.856 1.00 93.38 106 PHE A O 1
ATOM 838 N N . GLY A 1 107 ? 5.718 3.539 2.716 1.00 94.75 107 GLY A N 1
ATOM 839 C CA . GLY A 1 107 ? 5.509 2.905 1.414 1.00 94.75 107 GLY A CA 1
ATOM 840 C C . GLY A 1 107 ? 6.693 2.032 0.986 1.00 94.75 107 GLY A C 1
ATOM 841 O O . GLY A 1 107 ? 6.500 0.881 0.598 1.00 94.75 107 GLY A O 1
ATOM 842 N N . LEU A 1 108 ? 7.923 2.535 1.134 1.00 95.56 108 LEU A N 1
ATOM 843 C CA . LEU A 1 108 ? 9.153 1.811 0.792 1.00 95.56 108 LEU A CA 1
ATOM 844 C C . LEU A 1 108 ? 9.340 0.536 1.623 1.00 95.56 108 LEU A C 1
ATOM 846 O O . LEU A 1 108 ? 9.741 -0.496 1.084 1.00 95.56 108 LEU A O 1
ATOM 850 N N . VAL A 1 109 ? 9.042 0.578 2.925 1.00 96.38 109 VAL A N 1
ATOM 851 C CA . VAL A 1 109 ? 9.125 -0.608 3.793 1.00 96.38 109 VAL A CA 1
ATOM 852 C C . VAL A 1 109 ? 8.195 -1.706 3.288 1.00 96.38 109 VAL A C 1
ATOM 854 O O . VAL A 1 109 ? 8.613 -2.859 3.182 1.00 96.38 109 VAL A O 1
ATOM 857 N N . LEU A 1 110 ? 6.958 -1.363 2.932 1.00 96.38 110 LEU A N 1
ATOM 858 C CA . LEU A 1 110 ? 5.979 -2.345 2.468 1.00 96.38 110 LEU A CA 1
ATOM 859 C C . LEU A 1 110 ? 6.264 -2.846 1.054 1.00 96.38 110 LEU A C 1
ATOM 861 O O . LEU A 1 110 ? 6.083 -4.034 0.790 1.00 96.38 110 LEU A O 1
ATOM 865 N N . TYR A 1 111 ? 6.788 -1.983 0.185 1.00 96.44 111 TYR A N 1
ATOM 866 C CA . TYR A 1 111 ? 7.279 -2.362 -1.138 1.00 96.44 111 TYR A CA 1
ATOM 867 C C . TYR A 1 111 ? 8.381 -3.426 -1.038 1.00 96.44 111 TYR A C 1
ATOM 869 O O . TYR A 1 111 ? 8.305 -4.496 -1.639 1.00 96.44 111 TYR A O 1
ATOM 877 N N . ARG A 1 112 ? 9.378 -3.187 -0.179 1.00 96.88 112 ARG A N 1
ATOM 878 C CA . ARG A 1 112 ? 10.451 -4.153 0.097 1.00 96.88 112 ARG A CA 1
ATOM 879 C C . ARG A 1 112 ? 9.923 -5.419 0.752 1.00 96.88 112 ARG A C 1
ATOM 881 O O . ARG A 1 112 ? 10.389 -6.516 0.446 1.00 96.88 112 ARG A O 1
ATOM 888 N N . TRP A 1 113 ? 8.960 -5.278 1.660 1.00 97.31 113 TRP A N 1
ATOM 889 C CA . TRP A 1 113 ? 8.355 -6.417 2.333 1.00 97.31 113 TRP A CA 1
ATOM 890 C C . TRP A 1 113 ? 7.620 -7.335 1.360 1.00 97.31 113 TRP A C 1
ATOM 892 O O . TRP A 1 113 ? 7.744 -8.553 1.490 1.00 97.31 113 TRP A O 1
ATOM 902 N N . HIS A 1 114 ? 6.945 -6.776 0.352 1.00 98.25 114 HIS A N 1
ATOM 903 C CA . HIS A 1 114 ? 6.360 -7.550 -0.738 1.00 98.25 114 HIS A CA 1
ATOM 904 C C . HIS A 1 114 ? 7.416 -8.409 -1.440 1.00 98.25 114 HIS A C 1
ATOM 906 O O . HIS A 1 114 ? 7.253 -9.625 -1.487 1.00 98.25 114 HIS A O 1
ATOM 912 N N . ASN A 1 115 ? 8.529 -7.821 -1.894 1.00 98.12 115 ASN A N 1
ATOM 913 C CA . ASN A 1 115 ? 9.589 -8.572 -2.581 1.00 98.12 115 ASN A CA 1
ATOM 914 C C . ASN A 1 115 ? 10.189 -9.670 -1.688 1.00 98.12 115 ASN A C 1
ATOM 916 O O . ASN A 1 115 ? 10.418 -10.791 -2.139 1.00 98.12 115 ASN A O 1
ATOM 920 N N . ILE A 1 116 ? 10.370 -9.395 -0.390 1.00 97.88 116 ILE A N 1
ATOM 921 C CA . ILE A 1 116 ? 10.807 -10.412 0.578 1.00 97.88 116 ILE A CA 1
ATOM 922 C C . ILE A 1 116 ? 9.805 -11.573 0.653 1.00 97.88 116 ILE A C 1
ATOM 924 O O . ILE A 1 116 ? 10.226 -12.731 0.692 1.00 97.88 116 ILE A O 1
ATOM 928 N N . GLN A 1 117 ? 8.497 -11.298 0.676 1.00 98.50 117 GLN A N 1
ATOM 929 C CA . GLN A 1 117 ? 7.485 -12.356 0.675 1.00 98.50 117 GLN A CA 1
ATOM 930 C C . GLN A 1 117 ? 7.422 -13.100 -0.656 1.00 98.50 117 GLN A C 1
ATOM 932 O O . GLN A 1 117 ? 7.355 -14.324 -0.636 1.00 98.50 117 GLN A O 1
ATOM 937 N N . ALA A 1 118 ? 7.504 -12.407 -1.790 1.00 98.56 118 ALA A N 1
ATOM 938 C CA . ALA A 1 118 ? 7.524 -13.022 -3.114 1.00 98.56 118 ALA A CA 1
ATOM 939 C C . ALA A 1 118 ? 8.676 -14.033 -3.232 1.00 98.56 118 ALA A C 1
ATOM 941 O O . ALA A 1 118 ? 8.449 -15.201 -3.540 1.00 98.56 118 ALA A O 1
ATOM 942 N N . HIS A 1 119 ? 9.893 -13.653 -2.827 1.00 98.12 119 HIS A N 1
ATOM 943 C CA . HIS A 1 119 ? 11.030 -14.578 -2.787 1.00 98.12 119 HIS A CA 1
ATOM 944 C C . HIS A 1 119 ? 10.810 -15.776 -1.855 1.00 98.12 119 HIS A C 1
ATOM 946 O O . HIS A 1 119 ? 11.227 -16.891 -2.174 1.00 98.12 119 HIS A O 1
ATOM 952 N N . ARG A 1 120 ? 10.158 -15.578 -0.701 1.00 98.38 120 ARG A N 1
ATOM 953 C CA . ARG A 1 120 ? 9.813 -16.682 0.209 1.00 98.38 120 ARG A CA 1
ATOM 954 C C . ARG A 1 120 ? 8.804 -17.634 -0.425 1.00 98.38 120 ARG A C 1
ATOM 956 O O . ARG A 1 120 ? 9.023 -18.840 -0.374 1.00 98.38 120 ARG A O 1
ATOM 963 N N . TYR A 1 121 ? 7.741 -17.112 -1.033 1.00 98.44 121 TYR A N 1
ATOM 964 C CA . TYR A 1 121 ? 6.719 -17.920 -1.696 1.00 98.44 121 TYR A CA 1
ATOM 965 C C . TYR A 1 121 ? 7.275 -18.674 -2.902 1.00 98.44 121 TYR A C 1
ATOM 967 O O . TYR A 1 121 ? 7.005 -19.866 -3.005 1.00 98.44 121 TYR A O 1
ATOM 975 N N . GLN A 1 122 ? 8.110 -18.038 -3.731 1.00 98.00 122 GLN A N 1
ATOM 976 C CA . GLN A 1 122 ? 8.789 -18.700 -4.849 1.00 98.00 122 GLN A CA 1
ATOM 977 C C . GLN A 1 122 ? 9.715 -19.824 -4.369 1.00 98.00 122 GLN A C 1
ATOM 979 O O . GLN A 1 122 ? 9.755 -20.895 -4.963 1.00 98.00 122 GLN A O 1
ATOM 984 N N . LYS A 1 123 ? 10.459 -19.612 -3.272 1.00 97.94 123 LYS A N 1
ATOM 985 C CA . LYS A 1 123 ? 11.335 -20.651 -2.708 1.00 97.94 123 LYS A CA 1
ATOM 986 C C . LYS A 1 123 ? 10.543 -21.849 -2.175 1.00 97.94 123 LYS A C 1
ATOM 988 O O . LYS A 1 123 ? 11.011 -22.977 -2.278 1.00 97.94 123 LYS A O 1
ATOM 993 N N . LEU A 1 124 ? 9.389 -21.595 -1.558 1.00 97.94 124 LEU A N 1
ATOM 994 C CA . LEU A 1 124 ? 8.516 -22.638 -1.014 1.00 97.94 124 LEU A CA 1
ATOM 995 C C . LEU A 1 124 ? 7.718 -23.361 -2.103 1.00 97.94 124 LEU A C 1
ATOM 997 O O . LEU A 1 124 ? 7.424 -24.540 -1.941 1.00 97.94 124 LEU A O 1
ATOM 1001 N N . ASN A 1 125 ? 7.393 -22.669 -3.196 1.00 97.44 125 ASN A N 1
ATOM 1002 C CA . ASN A 1 125 ? 6.607 -23.193 -4.307 1.00 97.44 125 ASN A CA 1
ATOM 1003 C C . ASN A 1 125 ? 7.331 -22.899 -5.634 1.00 97.44 125 ASN A C 1
ATOM 1005 O O . ASN A 1 125 ? 6.972 -21.946 -6.329 1.00 97.44 125 ASN A O 1
ATOM 1009 N N . PRO A 1 126 ? 8.366 -23.684 -5.992 1.00 96.88 126 PRO A N 1
ATOM 1010 C CA . PRO A 1 126 ? 9.170 -23.430 -7.189 1.00 96.88 126 PRO A CA 1
ATOM 1011 C C . PRO A 1 126 ? 8.371 -23.462 -8.496 1.00 96.88 126 PRO A C 1
ATOM 1013 O O . PRO A 1 126 ? 8.739 -22.761 -9.433 1.00 96.88 126 PRO A O 1
ATOM 1016 N N . ASP A 1 127 ? 7.279 -24.231 -8.530 1.00 97.44 127 ASP A N 1
ATOM 1017 C CA . ASP A 1 127 ? 6.435 -24.426 -9.715 1.00 97.44 127 ASP A CA 1
ATOM 1018 C C . ASP A 1 127 ? 5.374 -23.329 -9.905 1.00 97.44 127 ASP A C 1
ATOM 1020 O O . ASP A 1 127 ? 4.662 -23.331 -10.908 1.00 97.44 127 ASP A O 1
ATOM 1024 N N . TRP A 1 128 ? 5.232 -22.399 -8.952 1.00 98.19 128 TRP A N 1
ATOM 1025 C CA . TRP A 1 128 ? 4.274 -21.303 -9.085 1.00 98.19 128 TRP A CA 1
ATOM 1026 C C . TRP A 1 128 ? 4.705 -20.305 -10.156 1.00 98.19 128 TRP A C 1
ATOM 1028 O O . TRP A 1 128 ? 5.875 -19.928 -10.271 1.00 98.19 128 TRP A O 1
ATOM 1038 N N . THR A 1 129 ? 3.712 -19.832 -10.900 1.00 98.38 129 THR A N 1
ATOM 1039 C CA . THR A 1 129 ? 3.844 -18.740 -11.860 1.00 98.38 129 THR A CA 1
ATOM 1040 C C . THR A 1 129 ? 4.099 -17.402 -11.158 1.00 98.38 129 THR A C 1
ATOM 1042 O O . THR A 1 129 ? 3.803 -17.224 -9.973 1.00 98.38 129 THR A O 1
ATOM 1045 N N . ASP A 1 130 ? 4.598 -16.419 -11.916 1.00 98.31 130 ASP A N 1
ATOM 1046 C CA . ASP A 1 130 ? 4.782 -15.039 -11.441 1.00 98.31 130 ASP A CA 1
ATOM 1047 C C . ASP A 1 130 ? 3.513 -14.470 -10.787 1.00 98.31 130 ASP A C 1
ATOM 1049 O O . ASP A 1 130 ? 3.572 -13.880 -9.708 1.00 98.31 130 ASP A O 1
ATOM 1053 N N . GLU A 1 131 ? 2.356 -14.695 -11.412 1.00 98.31 131 GLU A N 1
ATOM 1054 C CA . GLU A 1 131 ? 1.072 -14.192 -10.926 1.00 98.31 131 GLU A CA 1
ATOM 1055 C C . GLU A 1 131 ? 0.665 -14.834 -9.598 1.00 98.31 131 GLU A C 1
ATOM 1057 O O . GLU A 1 131 ? 0.241 -14.138 -8.674 1.00 98.31 131 GLU A O 1
ATOM 1062 N N . GLU A 1 132 ? 0.824 -16.150 -9.464 1.00 98.50 132 GLU A N 1
ATOM 1063 C CA . GLU A 1 132 ? 0.495 -16.860 -8.226 1.00 98.50 132 GLU A CA 1
ATOM 1064 C C . GLU A 1 132 ? 1.352 -16.368 -7.055 1.00 98.50 132 GLU A C 1
ATOM 1066 O O . GLU A 1 132 ? 0.825 -16.106 -5.966 1.00 98.50 132 GLU A O 1
ATOM 1071 N N . VAL A 1 133 ? 2.653 -16.170 -7.293 1.00 98.69 133 VAL A N 1
ATOM 1072 C CA . VAL A 1 133 ? 3.595 -15.647 -6.295 1.00 98.69 133 VAL A CA 1
ATOM 1073 C C . VAL A 1 133 ? 3.259 -14.201 -5.936 1.00 98.69 133 VAL A C 1
ATOM 1075 O O . VAL A 1 133 ? 3.162 -13.880 -4.747 1.00 98.69 133 VAL A O 1
ATOM 1078 N N . PHE A 1 134 ? 3.015 -13.346 -6.933 1.00 98.62 134 PHE A N 1
ATOM 1079 C CA . PHE A 1 134 ? 2.659 -11.942 -6.725 1.00 98.62 134 PHE A CA 1
ATOM 1080 C C . PHE A 1 134 ? 1.392 -11.812 -5.877 1.00 98.62 134 PHE A C 1
ATOM 1082 O O . PHE A 1 134 ? 1.374 -11.086 -4.880 1.00 98.62 134 PHE A O 1
ATOM 1089 N N . GLN A 1 135 ? 0.336 -12.555 -6.218 1.00 98.38 135 GLN A N 1
ATOM 1090 C CA . GLN A 1 135 ? -0.927 -12.507 -5.484 1.00 98.38 135 GLN A CA 1
ATOM 1091 C C . GLN A 1 135 ? -0.792 -13.090 -4.075 1.00 98.38 135 GLN A C 1
ATOM 1093 O O . GLN A 1 135 ? -1.396 -12.567 -3.138 1.00 98.38 135 GLN A O 1
ATOM 1098 N N . ALA A 1 136 ? 0.011 -14.140 -3.877 1.00 98.44 136 ALA A N 1
ATOM 1099 C CA . ALA A 1 136 ? 0.288 -14.671 -2.543 1.00 98.44 136 ALA A CA 1
ATOM 1100 C C . ALA A 1 136 ? 1.035 -13.657 -1.662 1.00 98.44 136 ALA A C 1
ATOM 1102 O O . ALA A 1 136 ? 0.610 -13.395 -0.532 1.00 98.44 136 ALA A O 1
ATOM 1103 N N . ALA A 1 137 ? 2.084 -13.025 -2.196 1.00 98.50 137 ALA A N 1
ATOM 1104 C CA . ALA A 1 137 ? 2.822 -11.967 -1.514 1.00 98.50 137 ALA A CA 1
ATOM 1105 C C . ALA A 1 137 ? 1.924 -10.755 -1.213 1.00 98.50 137 ALA A C 1
ATOM 1107 O O . ALA A 1 137 ? 1.896 -10.274 -0.077 1.00 98.50 137 ALA A O 1
ATOM 1108 N N . ARG A 1 138 ? 1.118 -10.311 -2.188 1.00 98.12 138 ARG A N 1
ATOM 1109 C CA . ARG A 1 138 ? 0.128 -9.233 -2.034 1.00 98.12 138 ARG A CA 1
ATOM 1110 C C . ARG A 1 138 ? -0.861 -9.545 -0.911 1.00 98.12 138 ARG A C 1
ATOM 1112 O O . ARG A 1 138 ? -1.005 -8.730 -0.002 1.00 98.12 138 ARG A O 1
ATOM 1119 N N . ARG A 1 139 ? -1.478 -10.734 -0.910 1.00 98.31 139 ARG A N 1
ATOM 1120 C CA . ARG A 1 139 ? -2.407 -11.175 0.150 1.00 98.31 139 ARG A CA 1
ATOM 1121 C C . ARG A 1 139 ? -1.763 -11.141 1.534 1.00 98.31 139 ARG A C 1
ATOM 1123 O O . ARG A 1 139 ? -2.385 -10.657 2.476 1.00 98.31 139 ARG A O 1
ATOM 1130 N N . TRP A 1 140 ? -0.521 -11.608 1.658 1.00 98.31 140 TRP A N 1
ATOM 1131 C CA . TRP A 1 140 ? 0.193 -11.597 2.935 1.00 98.31 140 TRP A CA 1
ATOM 1132 C C . TRP A 1 140 ? 0.447 -10.179 3.451 1.00 98.31 140 TRP A C 1
ATOM 1134 O O . TRP A 1 140 ? 0.176 -9.879 4.613 1.00 98.31 140 TRP A O 1
ATOM 1144 N N . VAL A 1 141 ? 0.946 -9.291 2.588 1.00 98.06 141 VAL A N 1
ATOM 1145 C CA . VAL A 1 141 ? 1.215 -7.893 2.955 1.00 98.06 141 VAL A CA 1
ATOM 1146 C C . VAL A 1 141 ? -0.076 -7.180 3.363 1.00 98.06 141 VAL A C 1
ATOM 1148 O O . VAL A 1 141 ? -0.078 -6.468 4.364 1.00 98.06 141 VAL A O 1
ATOM 1151 N N . ILE A 1 142 ? -1.178 -7.409 2.642 1.00 98.25 142 ILE A N 1
ATOM 1152 C CA . ILE A 1 142 ? -2.492 -6.844 2.979 1.00 98.25 142 ILE A CA 1
ATOM 1153 C C . ILE A 1 142 ? -2.971 -7.349 4.342 1.00 98.25 142 ILE A C 1
ATOM 1155 O O . ILE A 1 142 ? -3.384 -6.547 5.175 1.00 98.25 142 ILE A O 1
ATOM 1159 N N . ALA A 1 143 ? -2.872 -8.653 4.606 1.00 98.06 143 ALA A N 1
ATOM 1160 C CA . ALA A 1 143 ? -3.266 -9.223 5.893 1.00 98.06 143 ALA A CA 1
ATOM 1161 C C . ALA A 1 143 ? -2.428 -8.656 7.053 1.00 98.06 143 ALA A C 1
ATOM 1163 O O . ALA A 1 143 ? -2.971 -8.287 8.095 1.00 98.06 143 ALA A O 1
ATOM 1164 N N . ALA A 1 144 ? -1.112 -8.528 6.860 1.00 97.56 144 ALA A N 1
ATOM 1165 C CA . ALA A 1 144 ? -0.222 -7.921 7.845 1.00 97.56 144 ALA A CA 1
ATOM 1166 C C . ALA A 1 144 ? -0.588 -6.453 8.108 1.00 97.56 144 ALA A C 1
ATOM 1168 O O . ALA A 1 144 ? -0.661 -6.036 9.261 1.00 97.56 144 ALA A O 1
ATOM 1169 N N . LEU A 1 145 ? -0.878 -5.689 7.053 1.00 97.12 145 LEU A N 1
ATOM 1170 C CA . LEU A 1 145 ? -1.315 -4.300 7.156 1.00 97.12 145 LEU A CA 1
ATOM 1171 C C . LEU A 1 145 ? -2.639 -4.174 7.924 1.00 97.12 145 LEU A C 1
ATOM 1173 O O . LEU A 1 145 ? -2.737 -3.353 8.832 1.00 97.12 145 LEU A O 1
ATOM 1177 N N . GLN A 1 146 ? -3.638 -5.000 7.603 1.00 97.06 146 GLN A N 1
ATOM 1178 C CA . GLN A 1 146 ? -4.920 -5.030 8.314 1.00 97.06 146 GLN A CA 1
ATOM 1179 C C . GLN A 1 146 ? -4.733 -5.341 9.801 1.00 97.06 146 GLN A C 1
ATOM 1181 O O . GLN A 1 146 ? -5.317 -4.657 10.641 1.00 97.06 146 GLN A O 1
ATOM 1186 N N . LYS A 1 147 ? -3.883 -6.324 10.131 1.00 96.81 147 LYS A N 1
ATOM 1187 C CA . LYS A 1 147 ? -3.538 -6.658 11.518 1.00 96.81 147 LYS A CA 1
ATOM 1188 C C . LYS A 1 147 ? -2.911 -5.462 12.222 1.00 96.81 147 LYS A C 1
ATOM 1190 O O . LYS A 1 147 ? -3.376 -5.102 13.297 1.00 96.81 147 LYS A O 1
ATOM 1195 N N . ILE A 1 148 ? -1.878 -4.860 11.628 1.00 96.44 148 ILE A N 1
ATOM 1196 C CA . ILE A 1 148 ? -1.165 -3.721 12.220 1.00 96.44 148 ILE A CA 1
ATOM 1197 C C . ILE A 1 148 ? -2.135 -2.570 12.480 1.00 96.44 148 ILE A C 1
ATOM 1199 O O . ILE A 1 148 ? -2.136 -2.002 13.565 1.00 96.44 148 ILE A O 1
ATOM 1203 N N . ILE A 1 149 ? -3.001 -2.247 11.520 1.00 94.81 149 ILE A N 1
ATOM 1204 C CA . ILE A 1 149 ? -3.950 -1.143 11.676 1.00 94.81 149 ILE A CA 1
ATOM 1205 C C . ILE A 1 149 ? -4.964 -1.443 12.785 1.00 94.81 149 ILE A C 1
ATOM 1207 O O . ILE A 1 149 ? -5.133 -0.632 13.690 1.00 94.81 149 ILE A O 1
ATOM 1211 N N . LEU A 1 150 ? -5.633 -2.596 12.731 1.00 95.19 150 LEU A N 1
ATOM 1212 C CA . LEU A 1 150 ? -6.762 -2.887 13.617 1.00 95.19 150 LEU A CA 1
ATOM 1213 C C . LEU A 1 150 ? -6.336 -3.294 15.028 1.00 95.19 150 LEU A C 1
ATOM 1215 O O . LEU A 1 150 ? -6.990 -2.916 15.991 1.00 95.19 150 LEU A O 1
ATOM 1219 N N . TYR A 1 151 ? -5.261 -4.064 15.165 1.00 95.44 151 TYR A N 1
ATOM 1220 C CA . TYR A 1 151 ? -4.899 -4.675 16.445 1.00 95.44 151 TYR A CA 1
ATOM 1221 C C . TYR A 1 151 ? -3.695 -4.029 17.125 1.00 95.44 151 TYR A C 1
ATOM 1223 O O . TYR A 1 151 ? -3.513 -4.251 18.317 1.00 95.44 151 TYR A O 1
ATOM 1231 N N . ASP A 1 152 ? -2.910 -3.213 16.412 1.00 94.81 152 ASP A N 1
ATOM 1232 C CA . ASP A 1 152 ? -1.781 -2.492 17.011 1.00 94.81 152 ASP A CA 1
ATOM 1233 C C . ASP A 1 152 ? -2.039 -0.976 17.028 1.00 94.81 152 ASP A C 1
ATOM 1235 O O . ASP A 1 152 ? -2.015 -0.350 18.084 1.00 94.81 152 ASP A O 1
ATOM 1239 N N . PHE A 1 153 ? -2.329 -0.377 15.869 1.00 93.31 153 PHE A N 1
ATOM 1240 C CA . PHE A 1 153 ? -2.413 1.076 15.717 1.00 93.31 153 PHE A CA 1
ATOM 1241 C C . PHE A 1 153 ? -3.683 1.681 16.321 1.00 93.31 153 PHE A C 1
ATOM 1243 O O . PHE A 1 153 ? -3.579 2.629 17.091 1.00 93.31 153 PHE A O 1
ATOM 1250 N N . VAL A 1 154 ? -4.874 1.161 15.998 1.00 93.31 154 VAL A N 1
ATOM 1251 C CA . VAL A 1 154 ? -6.143 1.709 16.516 1.00 93.31 154 VAL A CA 1
ATOM 1252 C C . VAL A 1 154 ? -6.219 1.655 18.051 1.00 93.31 154 VAL A C 1
ATOM 1254 O O . VAL A 1 154 ? -6.514 2.692 18.643 1.00 93.31 154 VAL A O 1
ATOM 1257 N N . PRO A 1 155 ? -5.899 0.533 18.726 1.00 94.56 155 PRO A N 1
ATOM 1258 C CA . PRO A 1 155 ? -5.906 0.482 20.189 1.00 94.56 155 PRO A CA 1
ATOM 1259 C C . PRO A 1 155 ? -4.894 1.453 20.811 1.00 94.56 155 PRO A C 1
ATOM 1261 O O . PRO A 1 155 ? -5.230 2.187 21.737 1.00 94.56 155 PRO A O 1
ATOM 1264 N N . ALA A 1 156 ? -3.680 1.535 20.249 1.00 93.31 156 ALA A N 1
ATOM 1265 C CA . ALA A 1 156 ? -2.664 2.482 20.707 1.00 93.31 156 ALA A CA 1
ATOM 1266 C C . ALA A 1 156 ? -3.093 3.946 20.519 1.00 93.31 156 ALA A C 1
ATOM 1268 O O . ALA A 1 156 ? -2.809 4.782 21.374 1.00 93.31 156 ALA A O 1
ATOM 1269 N N . LEU A 1 157 ? -3.793 4.251 19.423 1.00 90.88 157 LEU A N 1
ATOM 1270 C CA . LEU A 1 157 ? -4.322 5.581 19.134 1.00 90.88 157 LEU A CA 1
ATOM 1271 C C . LEU A 1 157 ? -5.419 5.994 20.124 1.00 90.88 157 LEU A C 1
ATOM 1273 O O . LEU A 1 157 ? -5.467 7.154 20.526 1.00 90.88 157 LEU A O 1
ATOM 1277 N N . LEU A 1 158 ? -6.291 5.057 20.505 1.00 90.75 158 LEU A N 1
ATOM 1278 C CA . LEU A 1 158 ? -7.376 5.292 21.462 1.00 90.75 158 LEU A CA 1
ATOM 1279 C C . LEU A 1 158 ? -6.905 5.238 22.925 1.00 90.75 158 LEU A C 1
ATOM 1281 O O . LEU A 1 158 ? -7.605 5.723 23.809 1.00 90.75 158 LEU A O 1
ATOM 1285 N N . GLY A 1 159 ? -5.716 4.686 23.187 1.00 92.69 159 GLY A N 1
ATOM 1286 C CA . GLY A 1 159 ? -5.222 4.459 24.546 1.00 92.69 159 GLY A CA 1
ATOM 1287 C C . GLY A 1 159 ? -5.971 3.335 25.269 1.00 92.69 159 GLY A C 1
ATOM 1288 O O . GLY A 1 159 ? -6.031 3.317 26.497 1.00 92.69 159 GLY A O 1
ATOM 1289 N N . GLU A 1 160 ? -6.547 2.407 24.510 1.00 93.62 160 GLU A N 1
ATOM 1290 C CA . GLU A 1 160 ? -7.411 1.333 24.995 1.00 93.62 160 GLU A CA 1
ATOM 1291 C C . GLU A 1 160 ? -6.761 -0.037 24.767 1.00 93.62 160 GLU A C 1
ATOM 1293 O O . GLU A 1 160 ? -5.858 -0.204 23.939 1.00 93.62 160 GLU A O 1
ATOM 1298 N N . LYS A 1 161 ? -7.225 -1.053 25.500 1.00 91.19 161 LYS A N 1
ATOM 1299 C CA . LYS A 1 161 ? -6.858 -2.438 25.191 1.00 91.19 161 LYS A CA 1
ATOM 1300 C C . LYS A 1 161 ? -7.541 -2.872 23.901 1.00 91.19 161 LYS A C 1
ATOM 1302 O O . LYS A 1 161 ? -8.582 -2.339 23.526 1.00 91.19 161 LYS A O 1
ATOM 1307 N N . VAL A 1 162 ? -6.972 -3.873 23.235 1.00 88.50 162 VAL A N 1
ATOM 1308 C CA . VAL A 1 162 ? -7.483 -4.362 21.947 1.00 88.50 162 VAL A CA 1
ATOM 1309 C C . VAL A 1 162 ? -8.950 -4.785 22.050 1.00 88.50 162 VAL A C 1
ATOM 1311 O O . VAL A 1 162 ? -9.730 -4.488 21.151 1.00 88.50 162 VAL A O 1
ATOM 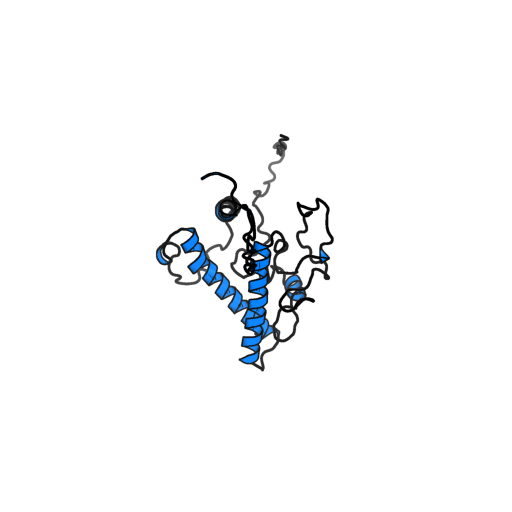1314 N N . GLU A 1 163 ? -9.324 -5.447 23.145 1.00 90.38 163 GLU A N 1
ATOM 1315 C CA . GLU A 1 163 ? -10.674 -5.967 23.377 1.00 90.38 163 GLU A CA 1
ATOM 1316 C C . GLU A 1 163 ? -11.716 -4.861 23.585 1.00 90.38 163 GLU A C 1
ATOM 1318 O O . GLU A 1 163 ? -12.886 -5.066 23.253 1.00 90.38 163 GLU A O 1
ATOM 1323 N N . ASP A 1 164 ? -11.279 -3.714 24.110 1.00 91.75 164 ASP A N 1
ATOM 1324 C CA . ASP A 1 164 ? -12.115 -2.540 24.362 1.00 91.75 164 ASP A CA 1
ATOM 1325 C C . ASP A 1 164 ? -12.231 -1.679 23.089 1.00 91.75 164 ASP A C 1
ATOM 1327 O O . ASP A 1 164 ? -13.328 -1.263 22.717 1.00 91.75 164 ASP A O 1
ATOM 1331 N N . ALA A 1 165 ? -11.117 -1.513 22.365 1.00 90.75 165 ALA A N 1
ATOM 1332 C CA . ALA A 1 165 ? -11.029 -0.702 21.152 1.00 90.75 165 ALA A CA 1
ATOM 1333 C C . ALA A 1 165 ? -11.732 -1.338 19.945 1.00 90.75 165 ALA A C 1
ATOM 1335 O O . ALA A 1 165 ? -12.414 -0.656 19.174 1.00 90.75 165 ALA A O 1
ATOM 1336 N N . ILE A 1 166 ? -11.532 -2.646 19.729 1.00 91.75 166 ILE A N 1
ATOM 1337 C CA . ILE A 1 166 ? -12.076 -3.367 18.575 1.00 91.75 166 ILE A CA 1
ATOM 1338 C C . ILE A 1 166 ? -12.800 -4.637 19.037 1.00 91.75 166 ILE A C 1
ATOM 1340 O O . ILE A 1 166 ? -12.163 -5.594 19.484 1.00 91.75 166 ILE A O 1
ATOM 1344 N N . PRO A 1 167 ? -14.129 -4.725 18.827 1.00 91.75 167 PRO A N 1
ATOM 1345 C CA . PRO A 1 167 ? -14.880 -5.936 19.116 1.00 91.75 167 PRO A CA 1
ATOM 1346 C C . PRO A 1 167 ? -14.313 -7.148 18.373 1.00 91.75 167 PRO A C 1
ATOM 1348 O O . PRO A 1 167 ? -13.978 -7.072 17.186 1.00 91.75 167 PRO A O 1
ATOM 1351 N N . LYS A 1 168 ? -14.274 -8.304 19.048 1.00 93.31 168 LYS A N 1
ATOM 1352 C CA . LYS A 1 168 ? -13.797 -9.556 18.449 1.00 93.31 168 LYS A CA 1
ATOM 1353 C C . LYS A 1 168 ? -14.530 -9.839 17.135 1.00 93.31 168 LYS A C 1
ATOM 1355 O O . LYS A 1 168 ? -15.759 -9.938 17.092 1.00 93.31 168 LYS A O 1
ATOM 1360 N N . TYR A 1 169 ? -13.760 -10.019 16.064 1.00 94.69 169 TYR A N 1
ATOM 1361 C CA . TYR A 1 169 ? -14.312 -10.370 14.762 1.00 94.69 169 TYR A CA 1
ATOM 1362 C C . TYR A 1 169 ? -15.019 -11.729 14.829 1.00 94.69 169 TYR A C 1
ATOM 1364 O O . TYR A 1 169 ? -14.473 -12.704 15.346 1.00 94.69 169 TYR A O 1
ATOM 1372 N N . THR A 1 170 ? -16.242 -11.791 14.304 1.00 95.88 170 THR A N 1
ATOM 1373 C CA . THR A 1 170 ? -17.075 -13.005 14.324 1.00 95.88 170 THR A CA 1
ATOM 1374 C C . THR A 1 170 ? -17.254 -13.591 12.934 1.00 95.88 170 THR A C 1
ATOM 1376 O O . THR A 1 170 ? -17.024 -14.779 12.730 1.00 95.88 170 THR A O 1
ATOM 1379 N N . LYS A 1 171 ? -17.679 -12.767 11.973 1.00 96.25 171 LYS A N 1
ATOM 1380 C CA . LYS A 1 171 ? -17.908 -13.171 10.586 1.00 96.25 171 LYS A CA 1
ATOM 1381 C C . LYS A 1 171 ? -17.979 -11.968 9.657 1.00 96.25 171 LYS A C 1
ATOM 1383 O O . LYS A 1 171 ? -18.264 -10.850 10.091 1.00 96.25 171 LYS A O 1
ATOM 1388 N N . TYR A 1 172 ? -17.819 -12.243 8.367 1.00 96.56 172 TYR A N 1
ATOM 1389 C CA . TYR A 1 172 ? -18.049 -11.261 7.318 1.00 96.56 172 TYR A CA 1
ATOM 1390 C C . TYR A 1 172 ? -19.543 -10.921 7.235 1.00 96.56 172 TYR A C 1
ATOM 1392 O O . TYR A 1 172 ? -20.400 -11.802 7.344 1.00 96.56 172 TYR A O 1
ATOM 1400 N N . LYS A 1 173 ? -19.858 -9.635 7.063 1.00 96.00 173 LYS A N 1
ATOM 1401 C CA . LYS A 1 173 ? -21.232 -9.131 6.956 1.00 96.00 173 LYS A CA 1
ATOM 1402 C C . LYS A 1 173 ? -21.420 -8.462 5.586 1.00 96.00 173 LYS A C 1
ATOM 1404 O O . LYS A 1 173 ? -21.070 -7.293 5.456 1.00 96.00 173 LYS A O 1
ATOM 1409 N N . PRO A 1 174 ? -21.997 -9.152 4.583 1.00 95.88 174 PRO A N 1
ATOM 1410 C CA . PRO A 1 174 ? -22.092 -8.634 3.211 1.00 95.88 174 PRO A CA 1
ATOM 1411 C C . PRO A 1 174 ? -23.015 -7.414 3.066 1.00 95.88 174 PRO A C 1
ATOM 1413 O O . PRO A 1 174 ? -22.906 -6.674 2.098 1.00 95.88 174 PRO A O 1
ATOM 1416 N N . HIS A 1 175 ? -23.922 -7.195 4.022 1.00 96.38 175 HIS A N 1
ATOM 1417 C CA . HIS A 1 175 ? -24.898 -6.098 3.988 1.00 96.38 175 HIS A CA 1
ATOM 1418 C C . HIS A 1 175 ? -24.453 -4.849 4.762 1.00 96.38 175 HIS A C 1
ATOM 1420 O O . HIS A 1 175 ? -25.234 -3.912 4.904 1.00 96.38 175 HIS A O 1
ATOM 1426 N N . VAL A 1 176 ? -23.227 -4.830 5.296 1.00 93.94 176 VAL A N 1
ATOM 1427 C CA . VAL A 1 176 ? -22.671 -3.631 5.934 1.00 93.94 176 VAL A CA 1
ATOM 1428 C C . VAL A 1 176 ? -21.973 -2.800 4.857 1.00 93.94 176 VAL A C 1
ATOM 1430 O O . VAL A 1 176 ? -21.029 -3.302 4.245 1.00 93.94 176 VAL A O 1
ATOM 1433 N N . PRO A 1 177 ? -22.406 -1.550 4.604 1.00 92.44 177 PRO A N 1
ATOM 1434 C CA . PRO A 1 177 ? -21.757 -0.706 3.613 1.00 92.44 177 PRO A CA 1
ATOM 1435 C C . PRO A 1 177 ? -20.327 -0.371 4.075 1.00 92.44 177 PRO A C 1
ATOM 1437 O O . PRO A 1 177 ? -20.160 0.166 5.169 1.00 92.44 177 PRO A O 1
ATOM 1440 N N . PRO A 1 178 ? -19.291 -0.647 3.263 1.00 91.88 178 PRO A N 1
ATOM 1441 C CA . PRO A 1 178 ? -17.894 -0.403 3.631 1.00 91.88 178 PRO A CA 1
ATOM 1442 C C . PRO A 1 178 ? -17.445 1.044 3.364 1.00 91.88 178 PRO A C 1
ATOM 1444 O O . PRO A 1 178 ? -16.262 1.348 3.470 1.00 91.88 178 PRO A O 1
ATOM 1447 N N . GLY A 1 179 ? -18.359 1.924 2.943 1.00 91.06 179 GLY A N 1
ATOM 1448 C CA . GLY A 1 179 ? -18.039 3.288 2.534 1.00 91.06 179 GLY A CA 1
ATOM 1449 C C . GLY A 1 179 ? -17.457 4.130 3.670 1.00 91.06 179 GLY A C 1
ATOM 1450 O O . GLY A 1 179 ? -17.862 4.016 4.826 1.00 91.06 179 GLY A O 1
ATOM 1451 N N . ILE A 1 180 ? -16.526 5.017 3.321 1.00 92.38 180 ILE A N 1
ATOM 1452 C CA . ILE A 1 180 ? -15.954 5.976 4.265 1.00 92.38 180 ILE A CA 1
ATOM 1453 C C . ILE A 1 180 ? -16.961 7.102 4.507 1.00 92.38 180 ILE A C 1
ATOM 1455 O O . ILE A 1 180 ? -17.428 7.739 3.564 1.00 92.38 180 ILE A O 1
ATOM 1459 N N . SER A 1 181 ? -17.289 7.367 5.773 1.00 92.00 181 SER A N 1
ATOM 1460 C CA . SER A 1 181 ? -18.191 8.465 6.124 1.00 92.00 181 SER A CA 1
ATOM 1461 C C . SER A 1 181 ? -17.514 9.829 5.938 1.00 92.00 181 SER A C 1
ATOM 1463 O O . SER A 1 181 ? -16.311 9.984 6.164 1.00 92.00 181 SER A O 1
ATOM 1465 N N . HIS A 1 182 ? -18.292 10.858 5.592 1.00 90.00 182 HIS A N 1
ATOM 1466 C CA . HIS A 1 182 ? -17.767 12.224 5.476 1.00 90.00 182 HIS A CA 1
ATOM 1467 C C . HIS A 1 182 ? -17.167 12.733 6.792 1.00 90.00 182 HIS A C 1
ATOM 1469 O O . HIS A 1 182 ? -16.130 13.390 6.775 1.00 90.00 182 HIS A O 1
ATOM 1475 N N . ALA A 1 183 ? -17.763 12.375 7.934 1.00 91.25 183 ALA A N 1
ATOM 1476 C CA . ALA A 1 183 ? -17.230 12.718 9.251 1.00 91.25 183 ALA A CA 1
ATOM 1477 C C . ALA A 1 183 ? -15.843 12.098 9.489 1.00 91.25 183 ALA A C 1
ATOM 1479 O O . ALA A 1 183 ? -14.945 12.764 10.008 1.00 91.25 183 ALA A O 1
ATOM 1480 N N . PHE A 1 184 ? -15.637 10.848 9.061 1.00 91.38 184 PHE A N 1
ATOM 1481 C CA . PHE A 1 184 ? -14.331 10.206 9.157 1.00 91.38 184 PHE A CA 1
ATOM 1482 C C . PHE A 1 184 ? -13.292 10.915 8.280 1.00 91.38 184 PHE A C 1
ATOM 1484 O O . PHE A 1 184 ? -12.214 11.256 8.763 1.00 91.38 184 PHE A O 1
ATOM 1491 N N . ALA A 1 185 ? -13.632 11.191 7.017 1.00 88.19 185 ALA A N 1
ATOM 1492 C CA . ALA A 1 185 ? -12.726 11.833 6.064 1.00 88.19 185 ALA A CA 1
ATOM 1493 C C . ALA A 1 185 ? -12.369 13.287 6.437 1.00 88.19 185 ALA A C 1
ATOM 1495 O O . ALA A 1 185 ? -11.235 13.723 6.222 1.00 88.19 185 ALA A O 1
ATOM 1496 N N . ALA A 1 186 ? -13.327 14.040 6.985 1.00 86.12 186 ALA A N 1
ATOM 1497 C CA . ALA A 1 186 ? -13.153 15.454 7.310 1.00 86.12 186 ALA A CA 1
ATOM 1498 C C . ALA A 1 186 ? -12.511 15.688 8.685 1.00 86.12 186 ALA A C 1
ATOM 1500 O O . ALA A 1 186 ? -11.728 16.625 8.826 1.00 86.12 186 ALA A O 1
ATOM 1501 N N . ALA A 1 187 ? -12.829 14.859 9.686 1.00 84.06 187 ALA A N 1
ATOM 1502 C CA . ALA A 1 187 ? -12.419 15.093 11.070 1.00 84.06 187 ALA A CA 1
ATOM 1503 C C . ALA A 1 187 ? -11.526 13.974 11.616 1.00 84.06 187 ALA A C 1
ATOM 1505 O O . ALA A 1 187 ? -10.352 14.213 11.896 1.00 84.06 187 ALA A O 1
ATOM 1506 N N . ALA A 1 188 ? -12.047 12.749 11.742 1.00 84.56 188 ALA A N 1
ATOM 1507 C CA . ALA A 1 188 ? -11.351 11.686 12.473 1.00 84.56 188 ALA A CA 1
ATOM 1508 C C . ALA A 1 188 ? -9.978 11.356 11.864 1.00 84.56 188 ALA A C 1
ATOM 1510 O O . ALA A 1 188 ? -8.972 11.325 12.568 1.00 84.56 188 ALA A O 1
ATOM 1511 N N . PHE A 1 189 ? -9.902 11.203 10.540 1.00 84.25 189 PHE A N 1
ATOM 1512 C CA . PHE A 1 189 ? -8.652 10.870 9.854 1.00 84.25 189 PHE A CA 1
ATOM 1513 C C . PHE A 1 189 ? -7.694 12.064 9.694 1.00 84.25 189 PHE A C 1
ATOM 1515 O O . PHE A 1 189 ? -6.596 11.916 9.162 1.00 84.25 189 PHE A O 1
ATOM 1522 N N . ARG A 1 190 ? -8.079 13.256 10.171 1.00 85.44 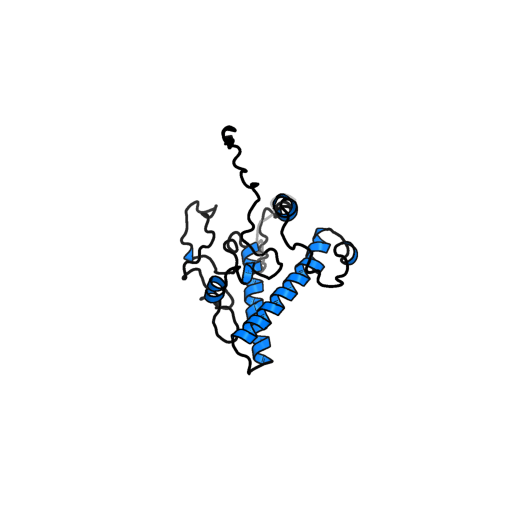190 ARG A N 1
ATOM 1523 C CA . ARG A 1 190 ? -7.200 14.432 10.259 1.00 85.44 190 ARG A CA 1
ATOM 1524 C C . ARG A 1 190 ? -6.543 14.577 11.627 1.00 85.44 190 ARG A C 1
ATOM 1526 O O . ARG A 1 190 ? -5.588 15.340 11.727 1.00 85.44 190 ARG A O 1
ATOM 1533 N N . PHE A 1 191 ? -6.975 13.818 12.639 1.00 85.06 191 PHE A N 1
ATOM 1534 C CA . PHE A 1 191 ? -6.315 13.778 13.947 1.00 85.06 191 PHE A CA 1
ATOM 1535 C C . PHE A 1 191 ? -4.791 13.574 13.853 1.00 85.06 191 PHE A C 1
ATOM 1537 O O . PHE A 1 191 ? -4.075 14.294 14.539 1.00 85.06 191 PHE A O 1
ATOM 1544 N N . PRO A 1 192 ? -4.240 12.713 12.969 1.00 84.12 192 PRO A N 1
ATOM 1545 C CA . PRO A 1 192 ? -2.791 12.564 12.856 1.00 84.12 192 PRO A CA 1
ATOM 1546 C C . PRO A 1 192 ? -2.030 13.869 12.568 1.00 84.12 192 PRO A C 1
ATOM 1548 O O . PRO A 1 192 ? -0.852 13.965 12.888 1.00 84.12 192 PRO A O 1
ATOM 1551 N N . HIS A 1 193 ? -2.679 14.901 12.016 1.00 85.56 193 HIS A N 1
ATOM 1552 C CA . HIS A 1 193 ? -2.047 16.206 11.814 1.00 85.56 193 HIS A CA 1
ATOM 1553 C C . HIS A 1 193 ? -1.722 16.929 13.133 1.00 85.56 193 HIS A C 1
ATOM 1555 O O . HIS A 1 193 ? -0.839 17.780 13.137 1.00 85.56 193 HIS A O 1
ATOM 1561 N N . SER A 1 194 ? -2.388 16.603 14.250 1.00 84.81 194 SER A N 1
ATOM 1562 C CA . SER A 1 194 ? -2.090 17.190 15.565 1.00 84.81 194 SER A CA 1
ATOM 1563 C C . SER A 1 194 ? -0.925 16.517 16.294 1.00 84.81 194 SER A C 1
ATOM 1565 O O . SER A 1 194 ? -0.512 17.012 17.337 1.00 84.81 194 SER A O 1
ATOM 1567 N N . ILE A 1 195 ? -0.407 15.399 15.774 1.00 84.50 195 ILE A N 1
ATOM 1568 C CA . ILE A 1 195 ? 0.723 14.653 16.358 1.00 84.50 195 ILE A CA 1
ATOM 1569 C C . ILE A 1 195 ? 1.976 14.687 15.471 1.00 84.50 195 ILE A C 1
ATOM 1571 O O . ILE A 1 195 ? 2.956 14.006 15.759 1.00 84.50 195 ILE A O 1
ATOM 1575 N N . VAL A 1 196 ? 1.959 15.464 14.382 1.00 80.06 196 VAL A N 1
ATOM 1576 C CA . VAL A 1 196 ? 3.149 15.686 13.553 1.00 80.06 196 VAL A CA 1
ATOM 1577 C C . VAL A 1 196 ? 4.130 16.561 14.329 1.00 80.06 196 VAL A C 1
ATOM 1579 O O . VAL A 1 196 ? 3.839 17.715 14.638 1.00 80.06 196 VAL A O 1
ATOM 1582 N N . GLU A 1 197 ? 5.308 16.019 14.625 1.00 76.12 197 GLU A N 1
ATOM 1583 C CA . GLU A 1 197 ? 6.397 16.784 15.228 1.00 76.12 197 GLU A CA 1
ATOM 1584 C C . GLU A 1 197 ? 6.961 17.818 14.241 1.00 76.12 197 GLU A C 1
ATOM 1586 O O . GLU A 1 197 ? 7.116 17.554 13.048 1.00 76.12 197 GLU A O 1
ATOM 1591 N N . CYS A 1 198 ? 7.347 18.992 14.749 1.00 67.31 198 CYS A N 1
ATOM 1592 C CA . CYS A 1 198 ? 7.946 20.059 13.938 1.00 67.31 198 CYS A CA 1
ATOM 1593 C C . CYS A 1 198 ? 9.333 19.704 13.367 1.00 67.31 198 CYS A C 1
ATOM 1595 O O . CYS A 1 198 ? 9.832 20.404 12.487 1.00 67.31 198 CYS A O 1
ATOM 1597 N N . THR A 1 199 ? 9.978 18.646 13.865 1.00 66.62 199 THR A N 1
ATOM 1598 C CA . THR A 1 199 ? 11.345 18.257 13.497 1.00 66.62 199 THR A CA 1
ATOM 1599 C C . THR A 1 199 ? 11.425 16.771 13.193 1.00 66.62 199 THR A C 1
ATOM 1601 O O . THR A 1 199 ? 11.155 15.944 14.057 1.00 66.62 199 THR A O 1
ATOM 1604 N N . GLY A 1 200 ? 11.870 16.419 11.985 1.00 60.50 200 GLY A N 1
ATOM 1605 C CA . GLY A 1 200 ? 12.217 15.038 11.667 1.00 60.50 200 GLY A CA 1
ATOM 1606 C C . GLY A 1 200 ? 13.469 14.615 12.435 1.00 60.50 200 GLY A C 1
ATOM 1607 O O . GLY A 1 200 ? 14.564 15.102 12.152 1.00 60.50 200 GLY A O 1
ATOM 1608 N N . HIS A 1 201 ? 13.325 13.705 13.396 1.00 61.00 201 HIS A N 1
ATOM 1609 C CA . HIS A 1 201 ? 14.464 13.099 14.078 1.00 61.00 201 HIS A CA 1
ATOM 1610 C C . HIS A 1 201 ? 15.160 12.097 13.147 1.00 61.00 201 HIS A C 1
ATOM 1612 O O . HIS A 1 201 ? 14.745 10.949 13.014 1.00 61.00 201 HIS A O 1
ATOM 1618 N N . SER A 1 202 ? 16.251 12.519 12.506 1.00 50.28 202 SER A N 1
ATOM 1619 C CA . SER A 1 202 ? 17.229 11.581 11.954 1.00 50.28 202 SER A CA 1
ATOM 1620 C C . SER A 1 202 ? 18.204 11.228 13.068 1.00 50.28 202 SER A C 1
ATOM 1622 O O . SER A 1 202 ? 19.092 12.016 13.398 1.00 50.28 202 SER A O 1
ATOM 1624 N N . THR A 1 203 ? 18.043 10.056 13.684 1.00 46.69 203 THR A N 1
ATOM 1625 C CA . THR A 1 203 ? 19.082 9.498 14.556 1.00 46.69 203 THR A CA 1
ATOM 1626 C C . THR A 1 203 ? 20.239 9.035 13.677 1.00 46.69 203 THR A C 1
ATOM 1628 O O . THR A 1 203 ? 20.407 7.849 13.395 1.00 46.69 203 THR A O 1
ATOM 1631 N N . GLY A 1 204 ? 21.038 9.988 13.202 1.00 37.44 204 GLY A N 1
ATOM 1632 C CA . GLY A 1 204 ? 22.368 9.684 12.717 1.00 37.44 204 GLY A CA 1
ATOM 1633 C C . GLY A 1 204 ? 23.145 9.081 13.879 1.00 37.44 204 GLY A C 1
ATOM 1634 O O . GLY A 1 204 ? 23.277 9.714 14.927 1.00 37.44 204 GLY A O 1
ATOM 1635 N N . ILE A 1 205 ? 23.673 7.869 13.702 1.00 42.94 205 ILE A N 1
ATOM 1636 C CA . ILE A 1 205 ? 24.787 7.381 14.517 1.00 42.94 205 ILE A CA 1
ATOM 1637 C C . ILE A 1 205 ? 25.976 8.285 14.167 1.00 42.94 205 ILE A C 1
ATOM 1639 O O . ILE A 1 205 ? 26.837 7.957 13.354 1.00 42.94 205 ILE A O 1
ATOM 1643 N N . LEU A 1 206 ? 25.985 9.491 14.732 1.00 40.28 206 LEU A N 1
ATOM 1644 C CA . LEU A 1 206 ? 27.166 10.322 14.803 1.00 40.28 206 LEU A CA 1
ATOM 1645 C C . LEU A 1 206 ? 28.078 9.619 15.797 1.00 40.28 206 LEU A C 1
ATOM 1647 O O . LEU A 1 206 ? 27.918 9.728 17.012 1.00 40.28 206 LEU A O 1
ATOM 1651 N N . SER A 1 207 ? 29.011 8.845 15.242 1.00 40.94 207 SER A N 1
ATOM 1652 C CA . SER A 1 207 ? 30.236 8.448 15.921 1.00 40.94 207 SER A CA 1
ATOM 1653 C C . SER A 1 207 ? 30.744 9.659 16.699 1.00 40.94 207 SER A C 1
ATOM 1655 O O . SER A 1 207 ? 31.058 10.696 16.103 1.00 40.94 207 SER A O 1
ATOM 1657 N N . ARG A 1 208 ? 30.736 9.559 18.034 1.00 36.72 208 ARG A N 1
ATOM 1658 C CA . ARG A 1 208 ? 31.314 10.570 18.917 1.00 36.72 208 ARG A CA 1
ATOM 1659 C C . ARG A 1 208 ? 32.782 10.716 18.527 1.00 36.72 208 ARG A C 1
ATOM 1661 O O . ARG A 1 208 ? 33.630 9.955 18.983 1.00 36.72 208 ARG A O 1
ATOM 1668 N N . ARG A 1 209 ? 33.105 11.708 17.697 1.00 36.41 209 ARG A N 1
ATOM 1669 C CA . ARG A 1 209 ? 34.457 12.256 17.680 1.00 36.41 209 ARG A CA 1
ATOM 1670 C C . ARG A 1 209 ? 34.620 12.969 19.013 1.00 36.41 209 ARG A C 1
ATOM 1672 O O . ARG A 1 209 ? 34.064 14.045 19.212 1.00 36.41 209 ARG A O 1
ATOM 1679 N N . ASN A 1 210 ? 35.348 12.335 19.927 1.00 34.22 210 ASN A N 1
ATOM 1680 C CA . ASN A 1 210 ? 35.915 13.005 21.086 1.00 34.22 210 ASN A CA 1
ATOM 1681 C C . ASN A 1 210 ? 36.744 14.185 20.569 1.00 34.22 210 ASN A C 1
ATOM 1683 O O . ASN A 1 210 ? 37.821 13.999 20.010 1.00 34.22 210 ASN A O 1
ATOM 1687 N N . HIS A 1 211 ? 36.218 15.398 20.705 1.00 36.50 211 HIS A N 1
ATOM 1688 C CA . HIS A 1 211 ? 37.048 16.590 20.712 1.00 36.50 211 HIS A CA 1
ATOM 1689 C C . HIS A 1 211 ? 37.540 16.771 22.141 1.00 36.50 211 HIS A C 1
ATOM 1691 O O . HIS A 1 211 ? 36.837 17.303 23.000 1.00 36.50 211 HIS A O 1
ATOM 1697 N N . SER A 1 212 ? 38.744 16.260 22.381 1.00 33.28 212 SER A N 1
ATOM 1698 C CA . SER A 1 212 ? 39.622 16.679 23.463 1.00 33.28 212 SER A CA 1
ATOM 1699 C C . SER A 1 212 ? 39.703 18.206 23.418 1.00 33.28 212 SER A C 1
ATOM 1701 O O . SER A 1 212 ? 40.189 18.777 22.443 1.00 33.28 212 SER A O 1
ATOM 1703 N N . ARG A 1 213 ? 39.158 18.885 24.430 1.00 37.00 213 ARG A N 1
ATOM 1704 C CA . ARG A 1 213 ? 39.452 20.300 24.659 1.00 37.00 213 ARG A CA 1
ATOM 1705 C C . ARG A 1 213 ? 40.793 20.364 25.372 1.00 37.00 213 ARG A C 1
ATOM 1707 O O . ARG A 1 213 ? 40.841 20.353 26.598 1.00 37.00 213 ARG A O 1
ATOM 1714 N N . ASP A 1 214 ? 41.856 20.395 24.584 1.00 37.12 214 ASP A N 1
ATOM 1715 C CA . ASP A 1 214 ? 43.151 20.861 25.050 1.00 37.12 214 ASP A CA 1
ATOM 1716 C C . ASP A 1 214 ? 43.108 22.385 25.215 1.00 37.12 214 ASP A C 1
ATOM 1718 O O . ASP A 1 214 ? 42.691 23.113 24.314 1.00 37.12 214 ASP A O 1
ATOM 1722 N N . GLY A 1 215 ? 43.572 22.845 26.376 1.00 35.09 215 GLY A N 1
ATOM 1723 C CA . GLY A 1 215 ? 44.265 24.123 26.519 1.00 35.09 215 GLY A CA 1
ATOM 1724 C C . GLY A 1 215 ? 43.410 25.384 26.612 1.00 35.09 215 GLY A C 1
ATOM 1725 O O . GLY A 1 215 ? 43.260 26.117 25.639 1.00 35.09 215 GLY A O 1
ATOM 1726 N N . GLN A 1 216 ? 43.015 25.750 27.833 1.00 34.66 216 GLN A N 1
ATOM 1727 C CA . GLN A 1 216 ? 42.905 27.167 28.184 1.00 34.66 216 GLN A CA 1
ATOM 1728 C C . GLN A 1 216 ? 43.377 27.369 29.635 1.00 34.66 216 GLN A C 1
ATOM 1730 O O . GLN A 1 216 ? 42.785 26.776 30.536 1.00 34.66 216 GLN A O 1
ATOM 1735 N N . PRO A 1 217 ? 44.471 28.119 29.878 1.00 41.84 217 PRO A N 1
ATOM 1736 C CA . PRO A 1 217 ? 45.002 28.311 31.222 1.00 41.84 217 PRO A CA 1
ATOM 1737 C C . PRO A 1 217 ? 44.144 29.302 32.016 1.00 41.84 217 PRO A C 1
ATOM 1739 O O . PRO A 1 217 ? 43.781 30.374 31.529 1.00 41.84 217 PRO A O 1
ATOM 1742 N N . ASP A 1 218 ? 43.841 28.908 33.250 1.00 42.03 218 ASP A N 1
ATOM 1743 C CA . ASP A 1 218 ? 43.148 29.695 34.263 1.00 42.03 218 ASP A CA 1
ATOM 1744 C C . ASP A 1 218 ? 44.080 30.789 34.807 1.00 42.03 218 ASP A C 1
ATOM 1746 O O . ASP A 1 218 ? 45.133 30.513 35.382 1.00 42.03 218 ASP A O 1
ATOM 1750 N N . LEU A 1 219 ? 43.702 32.049 34.592 1.00 46.44 219 LEU A N 1
ATOM 1751 C CA . LEU A 1 219 ? 44.333 33.213 35.203 1.00 46.44 219 LEU A CA 1
ATOM 1752 C C . LEU A 1 219 ? 43.355 33.815 36.211 1.00 46.44 219 LEU A C 1
ATOM 1754 O O . LEU A 1 219 ? 42.582 34.710 35.854 1.00 46.44 219 LEU A O 1
ATOM 1758 N N . ARG A 1 220 ? 43.423 33.354 37.470 1.00 40.25 220 ARG A N 1
ATOM 1759 C CA . ARG A 1 220 ? 43.111 34.153 38.672 1.00 40.25 220 ARG A CA 1
ATOM 1760 C C . ARG A 1 220 ? 43.489 3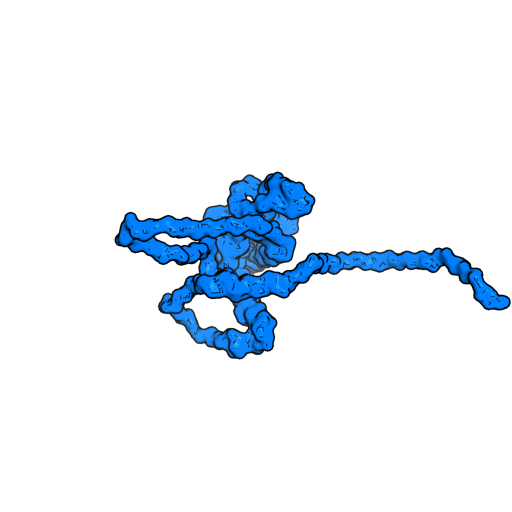3.447 39.994 1.00 40.25 220 ARG A C 1
ATOM 1762 O O . ARG A 1 220 ? 42.707 32.705 40.564 1.00 40.25 220 ARG A O 1
ATOM 1769 N N . GLY A 1 221 ? 44.663 33.810 40.522 1.00 39.53 221 GLY A N 1
ATOM 1770 C CA . GLY A 1 221 ? 44.888 34.133 41.941 1.00 39.53 221 GLY A CA 1
ATOM 1771 C C . GLY A 1 221 ? 44.954 33.010 42.986 1.00 39.53 221 GLY A C 1
ATOM 1772 O O . GLY A 1 221 ? 43.939 32.672 43.587 1.00 39.53 221 GLY A O 1
ATOM 1773 N N . ARG A 1 222 ? 46.174 32.607 43.357 1.00 34.06 222 ARG A N 1
ATOM 1774 C CA . ARG A 1 222 ? 46.808 32.881 44.666 1.00 34.06 222 ARG A CA 1
ATOM 1775 C C . ARG A 1 222 ? 48.261 32.426 44.660 1.00 34.06 222 ARG A C 1
ATOM 1777 O O . ARG A 1 222 ? 48.532 31.375 44.046 1.00 34.06 222 ARG A O 1
#

Organism: Heterorhabditis bacteriophora (NCBI:txid37862)

pLDDT: mean 82.96, std 20.89, range [28.56, 98.69]

Sequence (222 aa):
MASTQTSCPLEIMKIPVPRCDAVNERTAWIDGSFVYSTMEPWVATQRSFKNGTLEEGPMKGYPPFNNPHIPLNNPPPPQIHRLMNPDRLFILGDSRVNENPGLLSFGLVLYRWHNIQAHRYQKLNPDWTDEEVFQAARRWVIAALQKIILYDFVPALLGEKVEDAIPKYTKYKPHVPPGISHAFAAAAFRFPHSIVECTGHSTGILSRRNHSRDGQPDLRGR

Radius of gyration: 24.78 Å; chains: 1; bounding box: 83×62×62 Å

Foldseek 3Di:
DDDDDPDDDDDDDPPPPPPPDDDDPADLDLQPLQAQAPDVVLNVVQCPQPLLAGDDDPDPLFAHFCPVVDQADFDDDPVRNDGDDSSRDGRGRHSCCVVDPVSVVVSSVLNSQLRVQSVVVCVVPVPDGNVRSNVRSSVVSSVVSVCCVLQPVQCVVVVHHSCVRDPDDDDDDPPDDSDDDPCCVPPVVCVVVVVDDPDDDDPDPPPPPPPDPDDDDDDDDD

InterPro domains:
  IPR010255 Haem peroxidase superfamily [SSF48113] (7-198)
  IPR019791 Haem peroxidase, animal-type [PF03098] (21-199)
  IPR019791 Haem peroxidase, animal-type [PR00457] (90-108)
  IPR019791 Haem peroxidase, animal-type [PR00457] (108-128)
  IPR019791 Haem peroxidase, animal-type [PR00457] (133-159)
  IPR019791 Haem peroxidase, animal-type [PR00457] (186-196)
  IPR019791 Haem peroxidase, animal-type [PS50292] (1-222)
  IPR037120 Haem peroxidase domain superfamily, animal type [G3DSA:1.10.640.10] (2-211)